Protein AF-A0A966U714-F1 (afdb_monomer)

Structure (mmCIF, N/CA/C/O backbone):
data_AF-A0A966U714-F1
#
_entry.id   AF-A0A966U714-F1
#
loop_
_atom_site.group_PDB
_atom_site.id
_atom_site.type_symbol
_atom_site.label_atom_id
_atom_site.label_alt_id
_atom_site.label_comp_id
_atom_site.label_asym_id
_atom_site.label_entity_id
_atom_site.label_seq_id
_atom_site.pdbx_PDB_ins_code
_atom_site.Cartn_x
_atom_site.Cartn_y
_atom_site.Cartn_z
_atom_site.occupancy
_atom_site.B_iso_or_equiv
_atom_site.auth_seq_id
_atom_site.auth_comp_id
_atom_site.auth_asym_id
_atom_site.auth_atom_id
_atom_site.pdbx_PDB_model_num
ATOM 1 N N . MET A 1 1 ? 23.971 11.931 -44.171 1.00 57.47 1 MET A N 1
ATOM 2 C CA . MET A 1 1 ? 23.745 10.754 -43.312 1.00 57.47 1 MET A CA 1
ATOM 3 C C . MET A 1 1 ? 24.418 9.593 -44.029 1.00 57.47 1 MET A C 1
ATOM 5 O O . MET A 1 1 ? 24.179 9.460 -45.229 1.00 57.47 1 MET A O 1
ATOM 9 N N . LEU A 1 2 ? 25.354 8.899 -43.368 1.00 62.16 2 LEU A N 1
ATOM 10 C CA . LEU A 1 2 ? 26.283 7.929 -43.980 1.00 62.16 2 LEU A CA 1
ATOM 11 C C . LEU A 1 2 ? 25.575 6.751 -44.688 1.00 62.16 2 LEU A C 1
ATOM 13 O O . LEU A 1 2 ? 26.152 6.079 -45.530 1.00 62.16 2 LEU A O 1
ATOM 17 N N . GLU A 1 3 ? 24.294 6.534 -44.411 1.00 61.19 3 GLU A N 1
ATOM 18 C CA . GLU A 1 3 ? 23.455 5.458 -44.939 1.00 61.19 3 GLU A CA 1
ATOM 19 C C . GLU A 1 3 ? 23.161 5.598 -46.444 1.00 61.19 3 GLU A C 1
ATOM 21 O O . GLU A 1 3 ? 22.906 4.611 -47.134 1.00 61.19 3 GLU A O 1
ATOM 26 N N . ARG A 1 4 ? 23.222 6.825 -46.984 1.00 65.12 4 ARG A N 1
ATOM 27 C CA . ARG A 1 4 ? 23.093 7.080 -48.433 1.00 65.12 4 ARG A CA 1
ATOM 28 C C . ARG A 1 4 ? 24.357 6.730 -49.220 1.00 65.12 4 ARG A C 1
ATOM 30 O O . ARG A 1 4 ? 24.303 6.707 -50.445 1.00 65.12 4 ARG A O 1
ATOM 37 N N . GLU A 1 5 ? 25.461 6.465 -48.528 1.00 72.44 5 GLU A N 1
ATOM 38 C CA . GLU A 1 5 ? 26.748 6.087 -49.121 1.00 72.44 5 GLU A CA 1
ATOM 39 C C . GLU A 1 5 ? 26.971 4.564 -49.104 1.00 72.44 5 GLU A C 1
ATOM 41 O O . GLU A 1 5 ? 27.906 4.080 -49.732 1.00 72.44 5 GLU A O 1
ATOM 46 N N . LEU A 1 6 ? 26.103 3.799 -48.428 1.00 72.50 6 LEU A N 1
ATOM 47 C CA . LEU A 1 6 ? 26.136 2.331 -48.395 1.00 72.50 6 LEU A CA 1
ATOM 48 C C . LEU A 1 6 ? 25.475 1.732 -49.641 1.00 72.50 6 LEU A C 1
ATOM 50 O O . LEU A 1 6 ? 24.460 2.260 -50.083 1.00 72.50 6 LEU A O 1
ATOM 54 N N . ASP A 1 7 ? 25.986 0.619 -50.171 1.00 78.75 7 ASP A N 1
ATOM 55 C CA . ASP A 1 7 ? 25.395 -0.084 -51.323 1.00 78.75 7 ASP A CA 1
ATOM 56 C C . ASP A 1 7 ? 23.920 -0.483 -51.106 1.00 78.75 7 ASP A C 1
ATOM 58 O O . ASP A 1 7 ? 23.468 -0.687 -49.981 1.00 78.75 7 ASP A O 1
ATOM 62 N N . ASP A 1 8 ? 23.161 -0.670 -52.192 1.00 71.88 8 ASP A N 1
ATOM 63 C CA . ASP A 1 8 ? 21.713 -0.963 -52.149 1.00 71.88 8 ASP A CA 1
ATOM 64 C C . ASP A 1 8 ? 21.347 -2.295 -51.458 1.00 71.88 8 ASP A C 1
ATOM 66 O O . ASP A 1 8 ? 20.182 -2.512 -51.085 1.00 71.88 8 ASP A O 1
ATOM 70 N N . SER A 1 9 ? 22.330 -3.188 -51.304 1.00 71.00 9 SER A N 1
ATOM 71 C CA . SER A 1 9 ? 22.239 -4.462 -50.582 1.00 71.00 9 SER A CA 1
ATOM 72 C C . SER A 1 9 ? 22.622 -4.362 -49.103 1.00 71.00 9 SER A C 1
ATOM 74 O O . SER A 1 9 ? 22.464 -5.339 -48.375 1.00 71.00 9 SER A O 1
ATOM 76 N N . THR A 1 10 ? 23.129 -3.214 -48.655 1.00 80.06 10 THR A N 1
ATOM 77 C CA . THR A 1 10 ? 23.652 -3.013 -47.303 1.00 80.06 10 THR A CA 1
ATOM 78 C C . THR A 1 10 ? 22.627 -2.271 -46.449 1.00 80.06 10 THR A C 1
ATOM 80 O O . THR A 1 10 ? 22.039 -1.273 -46.864 1.00 80.06 10 THR A O 1
ATOM 83 N N . TYR A 1 11 ? 22.403 -2.765 -45.237 1.00 85.00 11 TYR A N 1
ATOM 84 C CA . TYR A 1 11 ? 21.516 -2.167 -44.242 1.00 85.00 11 TYR A CA 1
ATOM 85 C C . TYR A 1 11 ? 22.228 -2.122 -42.891 1.00 85.00 11 TYR A C 1
ATOM 87 O O . TYR A 1 11 ? 23.225 -2.813 -42.675 1.00 85.00 11 TYR A O 1
ATOM 95 N N . VAL A 1 12 ? 21.725 -1.290 -41.982 1.00 87.06 12 VAL A N 1
ATOM 96 C CA . VAL A 1 12 ? 22.298 -1.146 -40.643 1.00 87.06 12 VAL A CA 1
ATOM 97 C C . VAL A 1 12 ? 21.450 -1.941 -39.662 1.00 87.06 12 VAL A C 1
ATOM 99 O O . VAL A 1 12 ? 20.250 -1.697 -39.533 1.00 87.06 12 VAL A O 1
ATOM 102 N N . LEU A 1 13 ? 22.082 -2.883 -38.967 1.00 89.31 13 LEU A N 1
ATOM 103 C CA . LEU A 1 13 ? 21.520 -3.515 -37.780 1.00 89.31 13 LEU A CA 1
ATOM 104 C C . LEU A 1 13 ? 21.970 -2.705 -36.561 1.00 89.31 13 LEU A C 1
ATOM 106 O O . LEU A 1 13 ? 23.098 -2.848 -36.093 1.00 89.31 13 LEU A O 1
ATOM 110 N N . GLY A 1 14 ? 21.106 -1.811 -36.096 1.00 89.38 14 GLY A N 1
ATOM 111 C CA . GLY A 1 14 ? 21.283 -1.102 -34.838 1.00 89.38 14 GLY A CA 1
ATOM 112 C C . GLY A 1 14 ? 20.931 -2.027 -33.682 1.00 89.38 14 GLY A C 1
ATOM 113 O O . GLY A 1 14 ? 19.854 -2.618 -33.670 1.00 89.38 14 GLY A O 1
ATOM 114 N N . ILE A 1 15 ? 21.843 -2.160 -32.729 1.00 90.12 15 ILE A N 1
ATOM 115 C CA . ILE A 1 15 ? 21.603 -2.874 -31.480 1.00 90.12 15 ILE A CA 1
ATOM 116 C C . ILE A 1 15 ? 21.738 -1.832 -30.381 1.00 90.12 15 ILE A C 1
ATOM 118 O O . ILE A 1 15 ? 22.808 -1.235 -30.239 1.00 90.12 15 ILE A O 1
ATOM 122 N N . ASP A 1 16 ? 20.648 -1.589 -29.662 1.00 84.88 16 ASP A N 1
ATOM 123 C CA . ASP A 1 16 ? 20.654 -0.644 -28.554 1.00 84.88 16 ASP A CA 1
ATOM 124 C C . ASP A 1 16 ? 21.552 -1.125 -27.409 1.00 84.88 16 ASP A C 1
ATOM 126 O O . ASP A 1 16 ? 21.929 -2.298 -27.302 1.00 84.88 16 ASP A O 1
ATOM 130 N N . GLU A 1 17 ? 21.881 -0.206 -26.506 1.00 74.56 17 GLU A N 1
ATOM 131 C CA . GLU A 1 17 ? 22.619 -0.538 -25.292 1.00 74.56 17 GLU A CA 1
ATOM 132 C C . GLU A 1 17 ? 21.891 -1.630 -24.493 1.00 74.56 17 GLU A C 1
ATOM 134 O O . GLU A 1 17 ? 20.661 -1.697 -24.452 1.00 74.56 17 GLU A O 1
ATOM 139 N N . HIS A 1 18 ? 22.665 -2.532 -23.882 1.00 70.25 18 HIS A N 1
ATOM 140 C CA . HIS A 1 18 ? 22.149 -3.681 -23.124 1.00 70.25 18 HIS A CA 1
ATOM 141 C C . HIS A 1 18 ? 21.181 -4.579 -23.914 1.00 70.25 18 HIS A C 1
ATOM 143 O O . HIS A 1 18 ? 20.344 -5.264 -23.321 1.00 70.25 18 HIS A O 1
ATOM 149 N N . THR A 1 19 ? 21.305 -4.586 -25.242 1.00 82.69 19 THR A N 1
ATOM 150 C CA . THR A 1 19 ? 20.528 -5.425 -26.155 1.00 82.69 19 THR A CA 1
ATOM 151 C C . THR A 1 19 ? 21.465 -6.373 -26.888 1.00 82.69 19 THR A C 1
ATOM 153 O O . THR A 1 19 ? 22.601 -6.038 -27.219 1.00 82.69 19 THR A O 1
ATOM 156 N N . GLY A 1 20 ? 21.003 -7.592 -27.113 1.00 85.88 20 GLY A N 1
ATOM 157 C CA . GLY A 1 20 ? 21.703 -8.620 -27.858 1.00 85.88 20 GLY A CA 1
ATOM 158 C C . GLY A 1 20 ? 20.750 -9.317 -28.813 1.00 85.88 20 GLY A C 1
ATOM 159 O O . GLY A 1 20 ? 19.530 -9.269 -28.661 1.00 85.88 20 GLY A O 1
ATOM 160 N N . ILE A 1 21 ? 21.324 -9.992 -29.799 1.00 91.88 21 ILE A N 1
ATOM 161 C CA . ILE A 1 21 ? 20.582 -10.873 -30.689 1.00 91.88 21 ILE A CA 1
ATOM 162 C C . ILE A 1 21 ? 21.201 -12.264 -30.616 1.00 91.88 21 ILE A C 1
ATOM 164 O O . ILE A 1 21 ? 22.406 -12.429 -30.814 1.00 91.88 21 ILE A O 1
ATOM 168 N N . VAL A 1 22 ? 20.385 -13.261 -30.288 1.00 90.56 22 VAL A N 1
ATOM 169 C CA . VAL A 1 22 ? 20.792 -14.667 -30.283 1.00 90.56 22 VAL A CA 1
ATOM 170 C C . VAL A 1 22 ? 20.304 -15.282 -31.581 1.00 90.56 22 VAL A C 1
ATOM 172 O O . VAL A 1 22 ? 19.114 -15.248 -31.875 1.00 90.56 22 VAL A O 1
ATOM 175 N N . ILE A 1 23 ? 21.231 -15.815 -32.373 1.00 93.12 23 ILE A N 1
ATOM 176 C CA . ILE A 1 23 ? 20.924 -16.444 -33.657 1.00 93.12 23 ILE A CA 1
ATOM 177 C C . ILE A 1 23 ? 21.078 -17.951 -33.500 1.00 93.12 23 ILE A C 1
ATOM 179 O O . ILE A 1 23 ? 22.179 -18.442 -33.250 1.00 93.12 23 ILE A O 1
ATOM 183 N N . ASP A 1 24 ? 19.976 -18.668 -33.689 1.00 88.44 24 ASP A N 1
ATOM 184 C CA . ASP A 1 24 ? 19.958 -20.120 -33.793 1.00 88.44 24 ASP A CA 1
ATOM 185 C C . ASP A 1 24 ? 19.914 -20.501 -35.279 1.00 88.44 24 ASP A C 1
ATOM 187 O O . ASP A 1 24 ? 18.898 -20.341 -35.963 1.00 88.44 24 ASP A O 1
ATOM 191 N N . ILE A 1 25 ? 21.060 -20.959 -35.788 1.00 91.50 25 ILE A N 1
ATOM 192 C CA . ILE A 1 25 ? 21.234 -21.314 -37.201 1.00 91.50 25 ILE A CA 1
ATOM 193 C C . ILE A 1 25 ? 20.484 -22.609 -37.536 1.00 91.50 25 ILE A C 1
ATOM 195 O O . ILE A 1 25 ? 19.949 -22.725 -38.638 1.00 91.50 25 ILE A O 1
ATOM 199 N N . ASP A 1 26 ? 20.413 -23.555 -36.598 1.00 89.44 26 ASP A N 1
ATOM 200 C CA . ASP A 1 26 ? 19.766 -24.850 -36.815 1.00 89.44 26 ASP A CA 1
ATOM 201 C C . ASP A 1 26 ? 18.236 -24.701 -36.825 1.00 89.44 26 ASP A C 1
ATOM 203 O O . ASP A 1 26 ? 17.546 -25.337 -37.627 1.00 89.44 26 ASP A O 1
ATOM 207 N N . ALA A 1 27 ? 17.702 -23.815 -35.977 1.00 86.75 27 ALA A N 1
ATOM 208 C CA . ALA A 1 27 ? 16.279 -23.480 -35.935 1.00 86.75 27 ALA A CA 1
ATOM 209 C C . ALA A 1 27 ? 15.852 -22.408 -36.963 1.00 86.75 27 ALA A C 1
ATOM 211 O O . ALA A 1 27 ? 14.653 -22.158 -37.109 1.00 86.75 27 ALA A O 1
ATOM 212 N N . ASP A 1 28 ? 16.807 -21.793 -37.674 1.00 90.38 28 ASP A N 1
ATOM 213 C CA . ASP A 1 28 ? 16.617 -20.674 -38.614 1.00 90.38 28 ASP A CA 1
ATOM 214 C C . ASP A 1 28 ? 15.845 -19.494 -37.982 1.00 90.38 28 ASP A C 1
ATOM 216 O O . ASP A 1 28 ? 14.929 -18.906 -38.567 1.00 90.38 28 ASP A O 1
ATOM 220 N N . SER A 1 29 ? 16.218 -19.147 -36.746 1.00 91.75 29 SER A N 1
ATOM 221 C CA . SER A 1 29 ? 15.542 -18.123 -35.943 1.00 91.75 29 SER A CA 1
ATOM 222 C C . SER A 1 29 ? 16.521 -17.179 -35.248 1.00 91.75 29 SER A C 1
ATOM 224 O O . SER A 1 29 ? 17.685 -17.509 -35.019 1.00 91.75 29 SER A O 1
ATOM 226 N N . ALA A 1 30 ? 16.042 -15.983 -34.922 1.00 90.88 30 ALA A N 1
ATOM 227 C CA . ALA A 1 30 ? 16.752 -15.014 -34.108 1.00 90.88 30 ALA A CA 1
ATOM 228 C C . ALA A 1 30 ? 15.836 -14.504 -32.993 1.00 90.88 30 ALA A C 1
ATOM 230 O O . ALA A 1 30 ? 14.653 -14.255 -33.231 1.00 90.88 30 ALA A O 1
ATOM 231 N N . SER A 1 31 ? 16.378 -14.331 -31.792 1.00 91.25 31 SER A N 1
ATOM 232 C CA . SER A 1 31 ? 15.668 -13.744 -30.658 1.00 91.25 31 SER A CA 1
ATOM 233 C C . SER A 1 31 ? 16.402 -12.517 -30.140 1.00 91.25 31 SER A C 1
ATOM 235 O O . SER A 1 31 ? 17.632 -12.499 -30.032 1.00 91.25 31 SER A O 1
ATOM 237 N N . VAL A 1 32 ? 15.641 -11.466 -29.841 1.00 89.12 32 VAL A N 1
ATOM 238 C CA . VAL A 1 32 ? 16.189 -10.279 -29.188 1.00 89.12 32 VAL A CA 1
ATOM 239 C C . VAL A 1 32 ? 16.208 -10.527 -27.688 1.00 89.12 32 VAL A C 1
ATOM 241 O O . VAL A 1 32 ? 15.193 -10.877 -27.088 1.00 89.12 32 VAL A O 1
ATOM 244 N N . VAL A 1 33 ? 17.379 -10.355 -27.090 1.00 79.56 33 VAL A N 1
ATOM 245 C CA . VAL A 1 33 ? 17.603 -10.508 -25.653 1.00 79.56 33 VAL A CA 1
ATOM 246 C C . VAL A 1 33 ? 18.109 -9.196 -25.073 1.00 79.56 33 VAL A C 1
ATOM 248 O O . VAL A 1 33 ? 18.723 -8.393 -25.770 1.00 79.56 33 VAL A O 1
ATOM 251 N N . GLY A 1 34 ? 17.895 -8.982 -23.779 1.00 77.81 34 GLY A N 1
ATOM 252 C CA . GLY A 1 34 ? 18.317 -7.758 -23.104 1.00 77.81 34 GLY A CA 1
ATOM 253 C C . GLY A 1 34 ? 17.170 -6.773 -22.908 1.00 77.81 34 GLY A C 1
ATOM 254 O O . GLY A 1 34 ? 16.035 -7.187 -22.681 1.00 77.81 34 GLY A O 1
ATOM 255 N N . LYS A 1 35 ? 17.478 -5.477 -22.908 1.00 59.50 35 LYS A N 1
ATOM 256 C CA . LYS A 1 35 ? 16.607 -4.432 -22.342 1.00 59.50 35 LYS A CA 1
ATOM 257 C C . LYS A 1 35 ? 16.137 -3.375 -23.356 1.00 59.50 35 LYS A C 1
ATOM 259 O O . LYS A 1 35 ? 15.153 -2.687 -23.110 1.00 59.50 35 LYS A O 1
ATOM 264 N N . GLY A 1 36 ? 16.798 -3.255 -24.504 1.00 75.00 36 GLY A N 1
ATOM 265 C CA . GLY A 1 36 ? 16.421 -2.323 -25.571 1.00 75.00 36 GLY A CA 1
ATOM 266 C C . GLY A 1 36 ? 15.805 -3.015 -26.785 1.00 75.00 36 GLY A C 1
ATOM 267 O O . GLY A 1 36 ? 15.272 -4.126 -26.695 1.00 75.00 36 GLY A O 1
ATOM 268 N N . VAL A 1 37 ? 15.864 -2.335 -27.930 1.00 83.69 37 VAL A N 1
ATOM 269 C CA . VAL A 1 37 ? 15.352 -2.847 -29.204 1.00 83.69 37 VAL A CA 1
ATOM 270 C C . VAL A 1 37 ? 16.481 -3.088 -30.197 1.00 83.69 37 VAL A C 1
ATOM 272 O O . VAL A 1 37 ? 17.559 -2.493 -30.143 1.00 83.69 37 VAL A O 1
ATOM 275 N N . VAL A 1 38 ? 16.225 -3.981 -31.145 1.00 88.25 38 VAL A N 1
ATOM 276 C CA . VAL A 1 38 ? 17.064 -4.126 -32.332 1.00 88.25 38 VAL A CA 1
ATOM 277 C C . VAL A 1 38 ? 16.388 -3.382 -33.472 1.00 88.25 38 VAL A C 1
ATOM 279 O O . VAL A 1 38 ? 15.245 -3.666 -33.820 1.00 88.25 38 VAL A O 1
ATOM 282 N N . THR A 1 39 ? 17.095 -2.434 -34.079 1.00 88.56 39 THR A N 1
ATOM 283 C CA . THR A 1 39 ? 16.581 -1.634 -35.192 1.00 88.56 39 THR A CA 1
ATOM 284 C C . THR A 1 39 ? 17.214 -2.081 -36.501 1.00 88.56 39 THR A C 1
ATOM 286 O O . THR A 1 39 ? 18.412 -1.924 -36.719 1.00 88.56 39 THR A O 1
ATOM 289 N N . LEU A 1 40 ? 16.402 -2.557 -37.438 1.00 87.00 40 LEU A N 1
ATOM 290 C CA . LEU A 1 40 ? 16.809 -2.712 -38.832 1.00 87.00 40 LEU A CA 1
ATOM 291 C C . LEU A 1 40 ? 16.552 -1.392 -39.562 1.00 87.00 40 LEU A C 1
ATOM 293 O O . LEU A 1 40 ? 15.401 -1.010 -39.777 1.00 87.00 40 LEU A O 1
ATOM 297 N N . ARG A 1 41 ? 17.619 -0.684 -39.945 1.00 83.38 41 ARG A N 1
ATOM 298 C CA . ARG A 1 41 ? 17.541 0.544 -40.746 1.00 83.38 41 ARG A CA 1
ATOM 299 C C . ARG A 1 41 ? 17.902 0.279 -42.202 1.00 83.38 41 ARG A C 1
ATOM 301 O O . ARG A 1 41 ? 19.033 -0.080 -42.533 1.00 83.38 41 ARG A O 1
ATOM 308 N N . LEU A 1 42 ? 16.925 0.522 -43.065 1.00 81.06 42 LEU A N 1
ATOM 309 C CA . LEU A 1 42 ? 17.026 0.556 -44.519 1.00 81.06 42 LEU A CA 1
ATOM 310 C C . LEU A 1 42 ? 17.062 2.018 -44.990 1.00 81.06 42 LEU A C 1
ATOM 312 O O . LEU A 1 42 ? 16.666 2.929 -44.264 1.00 81.06 42 LEU A O 1
ATOM 316 N N . ARG A 1 43 ? 17.476 2.252 -46.241 1.00 71.75 43 ARG A N 1
ATOM 317 C CA . ARG A 1 43 ? 17.466 3.599 -46.848 1.00 71.75 43 ARG A CA 1
ATOM 318 C C . ARG A 1 43 ? 16.089 4.277 -46.819 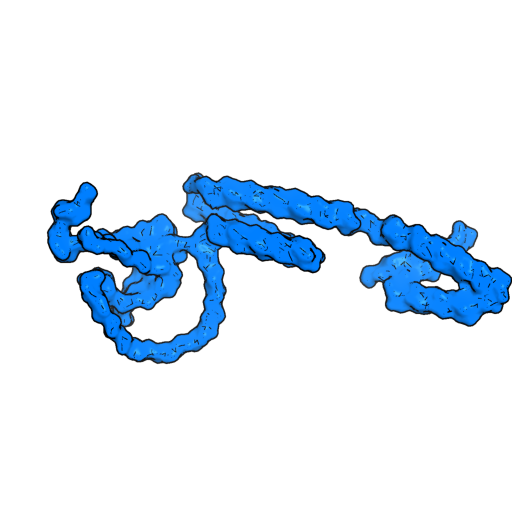1.00 71.75 43 ARG A C 1
ATOM 320 O O . ARG A 1 43 ? 16.026 5.499 -46.710 1.00 71.75 43 ARG A O 1
ATOM 327 N N . ASP A 1 44 ? 15.023 3.479 -46.871 1.00 71.06 44 ASP A N 1
ATOM 328 C CA . ASP A 1 44 ? 13.647 3.952 -47.053 1.00 71.06 44 ASP A CA 1
ATOM 329 C C . ASP A 1 44 ? 12.779 3.780 -45.788 1.00 71.06 44 ASP A C 1
ATOM 331 O O . ASP A 1 44 ? 11.580 4.052 -45.823 1.00 71.06 44 ASP A O 1
ATOM 335 N N . GLY A 1 45 ? 13.359 3.330 -44.665 1.00 75.75 45 GLY A N 1
ATOM 336 C CA . GLY A 1 45 ? 12.622 3.140 -43.412 1.00 75.75 45 GLY A CA 1
ATOM 337 C C . GLY A 1 45 ? 13.384 2.366 -42.336 1.00 75.75 45 GLY A C 1
ATOM 338 O O . GLY A 1 45 ? 14.432 1.774 -42.587 1.00 75.75 45 GLY A O 1
ATOM 339 N N . SER A 1 46 ? 12.843 2.358 -41.120 1.00 81.06 46 SER A N 1
ATOM 340 C CA . SER A 1 46 ? 13.379 1.599 -39.989 1.00 81.06 46 SER A CA 1
ATOM 341 C C . SER A 1 46 ? 12.304 0.732 -39.355 1.00 81.06 46 SER A C 1
ATOM 343 O O . SER A 1 46 ? 11.172 1.182 -39.186 1.00 81.06 46 SER A O 1
ATOM 345 N N . THR A 1 47 ? 12.663 -0.490 -38.978 1.00 83.44 47 THR A N 1
ATOM 346 C CA . THR A 1 47 ? 11.801 -1.377 -38.193 1.00 83.44 47 THR A CA 1
ATOM 347 C C . THR A 1 47 ? 12.501 -1.751 -36.902 1.00 83.44 47 THR A C 1
ATOM 349 O O . THR A 1 47 ? 13.634 -2.230 -36.942 1.00 83.44 47 THR A O 1
ATOM 352 N N . GLU A 1 48 ? 11.815 -1.565 -35.784 1.00 86.75 48 GLU A N 1
ATOM 353 C CA . GLU A 1 48 ? 12.279 -1.970 -34.461 1.00 86.75 48 GLU A CA 1
ATOM 354 C C . GLU A 1 48 ? 11.721 -3.353 -34.116 1.00 86.75 48 GLU A C 1
ATOM 356 O O . GLU A 1 48 ? 10.615 -3.712 -34.526 1.00 86.75 48 GLU A O 1
ATOM 361 N N . ILE A 1 49 ? 12.524 -4.137 -33.406 1.00 85.12 49 ILE A N 1
ATOM 362 C CA . ILE A 1 49 ? 12.204 -5.475 -32.918 1.00 85.12 49 ILE A CA 1
ATOM 363 C C . ILE A 1 49 ? 12.440 -5.454 -31.413 1.00 85.12 49 ILE A C 1
ATOM 365 O O . ILE A 1 49 ? 13.546 -5.144 -30.957 1.00 85.12 49 ILE A O 1
ATOM 369 N N . SER A 1 50 ? 11.391 -5.740 -30.650 1.00 84.00 50 SER A N 1
ATOM 370 C CA . SER A 1 50 ? 11.415 -5.618 -29.194 1.00 84.00 50 SER A CA 1
ATOM 371 C C . SER A 1 50 ? 12.144 -6.786 -28.535 1.00 84.00 50 SER A C 1
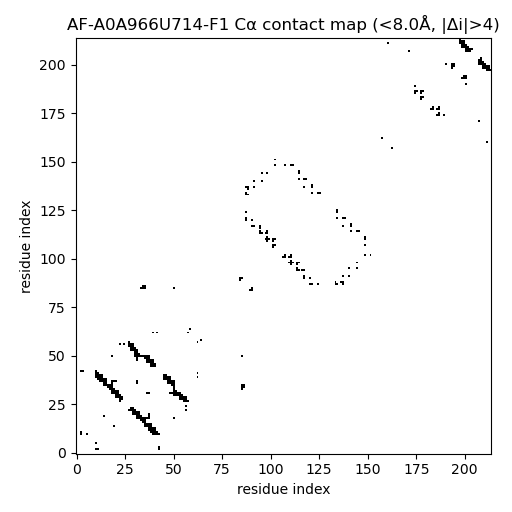ATOM 373 O O . SER A 1 50 ? 12.155 -7.902 -29.054 1.00 84.00 50 SER A O 1
ATOM 375 N N . SER A 1 51 ? 12.731 -6.543 -27.361 1.00 79.31 51 SER A N 1
ATOM 376 C CA . SER A 1 51 ? 13.273 -7.621 -26.531 1.00 79.31 51 SER A CA 1
ATOM 377 C C . SER A 1 51 ? 12.207 -8.672 -26.207 1.00 79.31 51 SER A C 1
ATOM 379 O O . SER A 1 51 ? 11.049 -8.339 -25.959 1.00 79.31 51 SER A O 1
ATOM 381 N N . GLY A 1 52 ? 12.594 -9.946 -26.252 1.00 76.69 52 GLY A N 1
ATOM 382 C CA . GLY A 1 52 ? 11.697 -11.095 -26.120 1.00 76.69 52 GLY A CA 1
ATOM 383 C C . GLY A 1 52 ? 11.065 -11.556 -27.438 1.00 76.69 52 GLY A C 1
ATOM 384 O O . GLY A 1 52 ? 10.623 -12.703 -27.525 1.00 76.69 52 GLY A O 1
ATOM 385 N N . GLU A 1 53 ? 11.070 -10.731 -28.493 1.00 81.31 53 GLU A N 1
ATOM 386 C CA . GLU A 1 53 ? 10.562 -11.135 -29.805 1.00 81.31 53 GLU A CA 1
ATOM 387 C C . GLU A 1 53 ? 11.515 -12.153 -30.456 1.00 81.31 53 GLU A C 1
ATOM 389 O O . GLU A 1 53 ? 12.724 -11.931 -30.576 1.00 81.31 53 GLU A O 1
ATOM 394 N N . THR A 1 54 ? 10.954 -13.283 -30.897 1.00 88.25 54 THR A N 1
ATOM 395 C CA . THR A 1 54 ? 11.647 -14.278 -31.726 1.00 88.25 54 THR A CA 1
ATOM 396 C C . THR A 1 54 ? 11.085 -14.225 -33.136 1.00 88.25 54 THR A C 1
ATOM 398 O O . THR A 1 54 ? 9.872 -14.282 -33.334 1.00 88.25 54 THR A O 1
ATOM 401 N N . PHE A 1 55 ? 11.963 -14.137 -34.128 1.00 86.06 55 PHE A N 1
ATOM 402 C CA . PHE A 1 55 ? 11.583 -13.959 -35.521 1.00 86.06 55 PHE A CA 1
ATOM 403 C C . PHE A 1 55 ? 12.446 -14.817 -36.466 1.00 86.06 55 PHE A C 1
ATOM 405 O O . PHE A 1 55 ?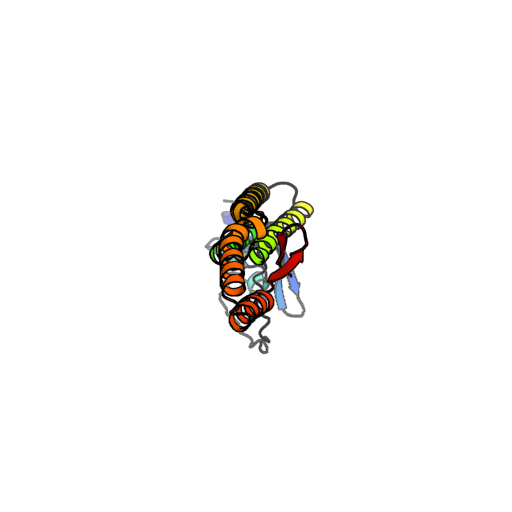 13.541 -15.244 -36.094 1.00 86.06 55 PHE A O 1
ATOM 412 N N . PRO A 1 56 ? 11.973 -15.105 -37.694 1.00 90.12 56 PRO A N 1
ATOM 413 C CA . PRO A 1 56 ? 12.729 -15.908 -38.654 1.00 90.12 56 PRO A CA 1
ATOM 414 C C . PRO A 1 56 ? 14.038 -15.231 -39.063 1.00 90.12 56 PRO A C 1
ATOM 416 O O . PRO A 1 56 ? 14.060 -14.030 -39.352 1.00 90.12 56 PRO A O 1
ATOM 419 N N . LEU A 1 57 ? 15.113 -16.013 -39.176 1.00 89.38 57 LEU A N 1
ATOM 420 C CA . LEU A 1 57 ? 16.438 -15.508 -39.547 1.00 89.38 57 LEU A CA 1
ATOM 421 C C . LEU A 1 57 ? 16.450 -14.845 -40.939 1.00 89.38 57 LEU A C 1
ATOM 423 O O . LEU A 1 57 ? 17.218 -13.912 -41.187 1.00 89.38 57 LEU A O 1
ATOM 427 N N . ASP A 1 58 ? 15.539 -15.244 -41.826 1.00 86.62 58 ASP A N 1
ATOM 428 C CA . ASP A 1 58 ? 15.348 -14.622 -43.139 1.00 86.62 58 ASP A CA 1
ATOM 429 C C . ASP A 1 58 ? 15.002 -13.127 -43.078 1.00 86.62 58 ASP A C 1
ATOM 431 O O . ASP A 1 58 ? 15.349 -12.388 -44.000 1.00 86.62 58 ASP A O 1
ATOM 435 N N . ARG A 1 59 ? 14.405 -12.642 -41.981 1.00 86.00 59 ARG A N 1
ATOM 436 C CA . ARG A 1 59 ? 14.144 -11.207 -41.780 1.00 86.00 59 ARG A CA 1
ATOM 437 C C . ARG A 1 59 ? 15.444 -10.414 -41.605 1.00 86.00 59 ARG A C 1
ATOM 439 O O . ARG A 1 59 ? 15.508 -9.273 -42.054 1.00 86.00 59 ARG A O 1
ATOM 446 N N . LEU A 1 60 ? 16.488 -11.015 -41.014 1.00 86.31 60 LEU A N 1
ATOM 447 C CA . LEU A 1 60 ? 17.832 -10.425 -41.012 1.00 86.31 60 LEU A CA 1
ATOM 448 C C . LEU A 1 60 ? 18.476 -10.549 -42.390 1.00 86.31 60 LEU A C 1
ATOM 450 O O . LEU A 1 60 ? 19.084 -9.596 -42.851 1.00 86.31 60 LEU A O 1
ATOM 454 N N . ARG A 1 61 ? 18.355 -11.690 -43.078 1.00 84.69 61 ARG A N 1
ATOM 455 C CA . ARG A 1 61 ? 19.001 -11.884 -44.392 1.00 84.69 61 ARG A CA 1
ATOM 456 C C . ARG A 1 61 ? 18.419 -10.980 -45.479 1.00 84.69 61 ARG A C 1
ATOM 458 O O . ARG A 1 61 ? 19.157 -10.522 -46.348 1.00 84.69 61 ARG A O 1
ATOM 465 N N . ASN A 1 62 ? 17.111 -10.735 -45.446 1.00 80.62 62 ASN A N 1
ATOM 466 C CA . ASN A 1 62 ? 16.409 -9.932 -46.437 1.00 80.62 62 ASN A CA 1
ATOM 467 C C . ASN A 1 62 ? 15.365 -9.003 -45.786 1.00 80.62 62 ASN A C 1
ATOM 469 O O . ASN A 1 62 ? 14.162 -9.254 -45.883 1.00 80.62 62 ASN A O 1
ATOM 473 N N . PRO A 1 63 ? 15.801 -7.888 -45.175 1.00 72.50 63 PRO A N 1
ATOM 474 C CA . PRO A 1 63 ? 14.917 -6.963 -44.461 1.00 72.50 63 PRO A CA 1
ATOM 475 C C . PRO A 1 63 ? 13.927 -6.208 -45.367 1.00 72.50 63 PRO A C 1
ATOM 477 O O . PRO A 1 63 ? 12.977 -5.610 -44.872 1.00 72.50 63 PRO A O 1
ATOM 480 N N . LYS A 1 64 ? 14.112 -6.252 -46.697 1.00 67.31 64 LYS A N 1
ATOM 481 C CA . LYS A 1 64 ? 13.150 -5.736 -47.691 1.00 67.31 64 LYS A CA 1
ATOM 482 C C . LYS A 1 64 ? 12.028 -6.733 -48.007 1.00 67.31 64 LYS A C 1
ATOM 484 O O . LYS A 1 64 ? 11.018 -6.349 -48.594 1.00 67.31 64 LYS A O 1
ATOM 489 N N . SER A 1 65 ? 12.205 -8.008 -47.661 1.00 62.41 65 SER A N 1
ATOM 490 C CA . SER A 1 65 ? 11.211 -9.047 -47.904 1.00 62.41 65 SER A CA 1
ATOM 491 C C . SER A 1 65 ? 10.124 -8.976 -46.838 1.00 62.41 65 SER A C 1
ATOM 493 O O . SER A 1 65 ? 10.297 -9.432 -45.713 1.00 62.41 65 SER A O 1
ATOM 495 N N . THR A 1 66 ? 8.964 -8.442 -47.209 1.00 50.72 66 THR A N 1
ATOM 496 C CA . THR A 1 66 ? 7.729 -8.484 -46.411 1.00 50.72 66 THR A CA 1
ATOM 497 C C . THR A 1 66 ? 7.067 -9.868 -46.413 1.00 50.72 66 THR A C 1
ATOM 499 O O . THR A 1 66 ? 5.885 -9.992 -46.097 1.00 50.72 66 THR A O 1
ATOM 502 N N . ALA A 1 67 ? 7.796 -10.926 -46.784 1.00 39.84 67 ALA A N 1
ATOM 503 C CA . ALA A 1 67 ? 7.262 -12.276 -46.808 1.00 39.84 67 ALA A CA 1
ATOM 504 C C . ALA A 1 67 ? 7.014 -12.771 -45.376 1.00 39.84 67 ALA A C 1
ATOM 506 O O . ALA A 1 67 ? 7.902 -13.279 -44.695 1.00 39.84 67 ALA A O 1
ATOM 507 N N . THR A 1 68 ? 5.767 -12.639 -44.927 1.00 42.34 68 THR A N 1
ATOM 508 C CA . THR A 1 68 ? 5.210 -13.410 -43.819 1.00 42.34 68 THR A CA 1
ATOM 509 C C . THR A 1 68 ? 5.190 -14.881 -44.225 1.00 42.34 68 THR A C 1
ATOM 511 O O . THR A 1 68 ? 4.181 -15.398 -44.700 1.00 42.34 68 THR A O 1
ATOM 514 N N . THR A 1 69 ? 6.308 -15.582 -44.061 1.00 38.06 69 THR A N 1
ATOM 515 C CA . THR A 1 69 ? 6.304 -17.043 -44.106 1.00 38.06 69 THR A CA 1
ATOM 516 C C . THR A 1 69 ? 5.843 -17.532 -42.738 1.00 38.06 69 THR A C 1
ATOM 518 O O . THR A 1 69 ? 6.637 -17.869 -41.864 1.00 38.06 69 THR A O 1
ATOM 521 N N . SER A 1 70 ? 4.529 -17.529 -42.524 1.00 38.47 70 SER A N 1
ATOM 522 C CA . SER A 1 70 ? 3.904 -18.240 -41.415 1.00 38.47 70 SER A CA 1
ATOM 523 C C . SER A 1 70 ? 4.051 -19.745 -41.653 1.00 38.47 70 SER A C 1
ATOM 525 O O . SER A 1 70 ? 3.178 -20.410 -42.206 1.00 38.47 70 SER A O 1
ATOM 527 N N . ARG A 1 71 ? 5.183 -20.320 -41.233 1.00 41.22 71 ARG A N 1
ATOM 528 C CA . ARG A 1 71 ? 5.220 -21.755 -40.938 1.00 41.22 71 ARG A CA 1
ATOM 529 C C . ARG A 1 71 ? 4.406 -21.944 -39.654 1.00 41.22 71 ARG A C 1
ATOM 531 O O . ARG A 1 71 ? 4.658 -21.200 -38.708 1.00 41.22 71 ARG A O 1
ATOM 538 N N . PRO A 1 72 ? 3.424 -22.861 -39.591 1.00 39.44 72 PRO A N 1
ATOM 539 C CA . PRO A 1 72 ? 2.652 -23.051 -38.373 1.00 39.44 72 PRO A CA 1
ATOM 540 C C . PRO A 1 72 ? 3.601 -23.543 -37.279 1.00 39.44 72 PRO A C 1
ATOM 542 O O . PRO A 1 72 ? 4.035 -24.695 -37.283 1.00 39.44 72 PRO A O 1
ATOM 545 N N . ALA A 1 73 ? 3.967 -22.630 -36.381 1.00 40.34 73 ALA A N 1
ATOM 546 C CA . ALA A 1 73 ? 4.603 -22.960 -35.126 1.00 40.34 73 ALA A CA 1
ATOM 547 C C . ALA A 1 73 ? 3.614 -23.813 -34.330 1.00 40.34 73 ALA A C 1
ATOM 549 O O . ALA A 1 73 ? 2.430 -23.481 -34.222 1.00 40.34 73 ALA A O 1
ATOM 550 N N . ALA A 1 74 ? 4.101 -24.941 -33.817 1.00 39.19 74 ALA A N 1
ATOM 551 C CA . ALA A 1 74 ? 3.383 -25.725 -32.829 1.00 39.19 74 ALA A CA 1
ATOM 552 C C . ALA A 1 74 ? 2.901 -24.794 -31.705 1.00 39.19 74 ALA A C 1
ATOM 554 O O . ALA A 1 74 ? 3.634 -23.898 -31.287 1.00 39.19 74 ALA A O 1
ATOM 555 N N . ALA A 1 75 ? 1.648 -24.985 -31.290 1.00 35.38 75 ALA A N 1
ATOM 556 C CA . ALA A 1 75 ? 0.925 -24.100 -30.387 1.00 35.38 75 ALA A CA 1
ATOM 557 C C . ALA A 1 75 ? 1.783 -23.656 -29.185 1.00 35.38 75 ALA A C 1
ATOM 559 O O . ALA A 1 75 ? 2.281 -24.522 -28.459 1.00 35.38 75 ALA A O 1
ATOM 560 N N . PRO A 1 76 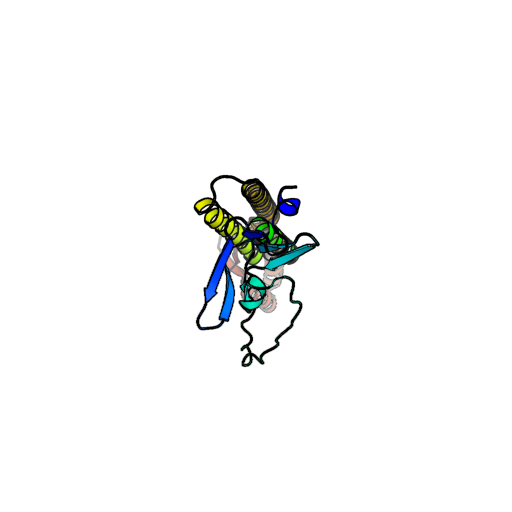? 1.939 -22.343 -28.934 1.00 39.53 76 PRO A N 1
ATOM 561 C CA . PRO A 1 76 ? 2.534 -21.886 -27.695 1.00 39.53 76 PRO A CA 1
ATOM 562 C C . PRO A 1 76 ? 1.539 -22.155 -26.564 1.00 39.53 76 PRO A C 1
ATOM 564 O O . PRO A 1 76 ? 0.402 -21.679 -26.567 1.00 39.53 76 PRO A O 1
ATOM 567 N N . THR A 1 77 ? 1.970 -22.949 -25.591 1.00 31.09 77 THR A N 1
ATOM 568 C CA . THR A 1 77 ? 1.394 -22.956 -24.246 1.00 31.09 77 THR A CA 1
ATOM 569 C C . THR A 1 77 ? 1.371 -21.507 -23.749 1.00 31.09 77 THR A C 1
ATOM 571 O O . THR A 1 77 ? 2.387 -20.829 -23.914 1.00 31.09 77 THR A O 1
ATOM 574 N N . PRO A 1 78 ? 0.270 -20.995 -23.168 1.00 36.44 78 PRO A N 1
ATOM 575 C CA . PRO A 1 78 ? 0.240 -19.626 -22.679 1.00 36.44 78 PRO A CA 1
ATOM 576 C C . PRO A 1 78 ? 1.194 -19.530 -21.489 1.00 36.44 78 PRO A C 1
ATOM 578 O O . PRO A 1 78 ? 0.873 -19.939 -20.374 1.00 36.44 78 PRO A O 1
ATOM 581 N N . VAL A 1 79 ? 2.400 -19.035 -21.746 1.00 36.41 79 VAL A N 1
ATOM 582 C CA . VAL A 1 79 ? 3.258 -18.500 -20.701 1.00 36.41 79 VAL A CA 1
ATOM 583 C C . VAL A 1 79 ? 2.625 -17.166 -20.351 1.00 36.41 79 VAL A C 1
ATOM 585 O O . VAL A 1 79 ? 2.443 -16.315 -21.217 1.00 36.41 79 VAL A O 1
ATOM 588 N N . VAL A 1 80 ? 2.194 -17.038 -19.102 1.00 34.91 80 VAL A N 1
ATOM 589 C CA . VAL A 1 80 ? 1.712 -15.777 -18.551 1.00 34.91 80 VAL A CA 1
ATOM 590 C C . VAL A 1 80 ? 2.836 -14.768 -18.766 1.00 34.91 80 VAL A C 1
ATOM 592 O O . VAL A 1 80 ? 3.913 -14.916 -18.192 1.00 34.91 80 VAL A O 1
ATOM 595 N N . GLU A 1 81 ? 2.615 -13.821 -19.670 1.00 37.41 81 GLU A N 1
ATOM 596 C CA . GLU A 1 81 ? 3.568 -12.775 -20.018 1.00 37.41 81 GLU A CA 1
ATOM 597 C C . GLU A 1 81 ? 3.728 -11.887 -18.780 1.00 37.41 81 GLU A C 1
ATOM 599 O O . GLU A 1 81 ? 2.940 -10.977 -18.523 1.00 37.41 81 GLU A O 1
ATOM 604 N N . GLN A 1 82 ? 4.719 -12.198 -17.942 1.00 41.41 82 GLN A N 1
ATOM 605 C CA . GLN A 1 82 ? 5.276 -11.182 -17.068 1.00 41.41 82 GLN A CA 1
ATOM 606 C C . GLN A 1 82 ? 5.847 -10.130 -18.006 1.00 41.41 82 GLN A C 1
ATOM 608 O O . GLN A 1 82 ? 6.805 -10.403 -18.727 1.00 41.41 82 GLN A O 1
ATOM 613 N N . VAL A 1 83 ? 5.217 -8.957 -18.031 1.00 42.06 83 VAL A N 1
ATOM 614 C CA . VAL A 1 83 ? 5.766 -7.770 -18.679 1.00 42.06 83 VAL A CA 1
ATOM 615 C C . VAL A 1 83 ? 7.076 -7.474 -17.955 1.00 42.06 83 VAL A C 1
ATOM 617 O O . VAL A 1 83 ? 7.089 -6.844 -16.903 1.00 42.06 83 VAL A O 1
ATOM 620 N N . ALA A 1 84 ? 8.170 -8.048 -18.448 1.00 51.34 84 ALA A N 1
ATOM 621 C CA . ALA A 1 84 ? 9.496 -7.756 -17.949 1.00 51.34 84 ALA A CA 1
ATOM 622 C C . ALA A 1 84 ? 9.764 -6.296 -18.307 1.00 51.34 84 ALA A C 1
ATOM 624 O O . ALA A 1 84 ? 9.747 -5.937 -19.486 1.00 51.34 84 ALA A O 1
ATOM 625 N N . ASP A 1 85 ? 9.935 -5.447 -17.293 1.00 53.16 85 ASP A N 1
ATOM 626 C CA . ASP A 1 85 ? 10.217 -4.034 -17.514 1.00 53.16 85 ASP A CA 1
ATOM 627 C C . ASP A 1 85 ? 11.461 -3.910 -18.404 1.00 53.16 85 ASP A C 1
ATOM 629 O O . ASP A 1 85 ? 12.543 -4.400 -18.065 1.00 53.16 85 ASP A O 1
ATOM 633 N N . SER A 1 86 ? 11.297 -3.272 -19.564 1.00 60.06 86 SER A N 1
ATOM 634 C CA . SER A 1 86 ? 12.365 -3.172 -20.560 1.00 60.06 86 SER A CA 1
ATOM 635 C C . SER A 1 86 ? 13.513 -2.291 -20.063 1.00 60.06 86 SER A C 1
ATOM 637 O O . SER A 1 86 ? 14.670 -2.566 -20.345 1.00 60.06 86 SER A O 1
ATOM 639 N N . ASN A 1 87 ? 13.247 -1.281 -19.230 1.00 74.75 87 ASN A N 1
ATOM 640 C CA . ASN A 1 87 ? 14.280 -0.429 -18.638 1.00 74.75 87 ASN A CA 1
ATOM 641 C C . ASN A 1 87 ? 13.861 0.146 -17.272 1.00 74.75 87 ASN A C 1
ATOM 643 O O . ASN A 1 87 ? 12.700 0.061 -16.863 1.00 74.75 87 ASN A O 1
ATOM 647 N N . LEU A 1 88 ? 14.817 0.767 -16.565 1.00 85.69 88 LEU A N 1
ATOM 648 C CA . LEU A 1 88 ? 14.593 1.345 -15.233 1.00 85.69 88 LEU A CA 1
ATOM 649 C C . LEU A 1 88 ? 13.505 2.431 -15.227 1.00 85.69 88 LEU A C 1
ATOM 651 O O . LEU A 1 88 ? 12.780 2.560 -14.240 1.00 85.69 88 LEU A O 1
ATOM 655 N N . ARG A 1 89 ? 13.368 3.212 -16.306 1.00 87.88 89 ARG A N 1
ATOM 656 C CA . ARG A 1 89 ? 12.340 4.256 -16.404 1.00 87.88 89 ARG A CA 1
ATOM 657 C C . ARG A 1 89 ? 10.938 3.656 -16.425 1.00 87.88 89 ARG A C 1
ATOM 659 O O . ARG A 1 89 ? 10.102 4.086 -15.636 1.00 87.88 89 ARG A O 1
ATOM 666 N N . GLN A 1 90 ? 10.713 2.631 -17.242 1.00 84.88 90 GLN A N 1
ATOM 667 C CA . GLN A 1 90 ? 9.435 1.924 -17.299 1.00 84.88 90 GLN A CA 1
ATOM 668 C C . GLN A 1 90 ? 9.101 1.257 -15.957 1.00 84.88 90 GLN A C 1
ATOM 670 O O . GLN A 1 90 ? 7.986 1.420 -15.463 1.00 84.88 90 GLN A O 1
ATOM 675 N N . ALA A 1 91 ? 10.079 0.590 -15.330 1.00 88.94 91 ALA A N 1
ATOM 676 C CA . ALA A 1 91 ? 9.907 0.006 -13.999 1.00 88.94 91 ALA A CA 1
ATOM 677 C C . ALA A 1 91 ? 9.521 1.072 -12.961 1.00 88.94 91 ALA A C 1
ATOM 679 O O . ALA A 1 91 ? 8.596 0.879 -12.176 1.00 88.94 91 ALA A O 1
ATOM 680 N N . THR A 1 92 ? 10.188 2.232 -12.996 1.00 94.75 92 THR A N 1
ATOM 681 C CA . THR A 1 92 ? 9.894 3.362 -12.103 1.00 94.75 92 THR A CA 1
ATOM 682 C C . THR A 1 92 ? 8.465 3.867 -12.285 1.00 94.75 92 THR A C 1
ATOM 684 O O . THR A 1 92 ? 7.768 4.086 -11.299 1.00 94.75 92 THR A O 1
ATOM 687 N N . GLU A 1 93 ? 8.025 4.070 -13.527 1.00 94.88 93 GLU A N 1
ATOM 688 C CA . GLU A 1 93 ? 6.685 4.580 -13.835 1.00 94.88 93 GLU A CA 1
ATOM 689 C C . GLU A 1 93 ? 5.590 3.587 -13.429 1.00 94.88 93 GLU A C 1
ATOM 691 O O . GLU A 1 93 ? 4.608 3.984 -12.800 1.00 94.88 93 GLU A O 1
ATOM 696 N N . ARG A 1 94 ? 5.786 2.295 -13.716 1.00 95.25 94 ARG A N 1
ATOM 697 C CA . ARG A 1 94 ? 4.864 1.230 -13.311 1.00 95.25 94 ARG A CA 1
ATOM 698 C C . ARG A 1 94 ? 4.750 1.136 -11.790 1.00 95.25 94 ARG A C 1
ATOM 700 O O . ARG A 1 94 ? 3.648 1.219 -11.260 1.00 95.25 94 ARG A O 1
ATOM 707 N N . LEU A 1 95 ? 5.877 1.030 -11.085 1.00 97.69 95 LEU A N 1
ATOM 708 C CA . LEU A 1 95 ? 5.893 0.896 -9.624 1.00 97.69 95 LEU A CA 1
ATOM 709 C C . LEU A 1 95 ? 5.361 2.148 -8.917 1.00 97.69 95 LEU A C 1
ATOM 711 O O . LEU A 1 95 ? 4.741 2.041 -7.859 1.00 97.69 95 LEU A O 1
ATOM 715 N N . ALA A 1 96 ? 5.548 3.334 -9.503 1.00 97.69 96 ALA A N 1
ATOM 716 C CA . ALA A 1 96 ? 4.913 4.554 -9.015 1.00 97.69 96 ALA A CA 1
ATOM 717 C C . ALA A 1 96 ? 3.381 4.497 -9.151 1.00 97.69 96 ALA A C 1
ATOM 719 O O . ALA A 1 96 ? 2.678 4.862 -8.209 1.00 97.69 96 ALA A O 1
ATOM 720 N N . ALA A 1 97 ? 2.862 4.001 -10.279 1.00 97.50 97 ALA A N 1
ATOM 721 C CA . ALA A 1 97 ? 1.425 3.819 -10.473 1.00 97.50 97 ALA A CA 1
ATOM 722 C C . ALA A 1 97 ? 0.840 2.761 -9.517 1.00 97.50 97 ALA A C 1
ATOM 724 O O . ALA A 1 97 ? -0.201 3.001 -8.902 1.00 97.50 97 ALA A O 1
ATOM 725 N N . ASP A 1 98 ? 1.536 1.635 -9.330 1.00 97.50 98 ASP A N 1
ATOM 726 C CA . ASP A 1 98 ? 1.142 0.578 -8.389 1.00 97.50 98 ASP A CA 1
ATOM 727 C C . ASP A 1 98 ? 1.103 1.108 -6.943 1.00 97.50 98 ASP A C 1
ATOM 729 O O . ASP A 1 98 ? 0.166 0.840 -6.187 1.00 97.50 98 ASP A O 1
ATOM 733 N N . PHE A 1 99 ? 2.085 1.931 -6.565 1.00 98.19 99 PHE A N 1
ATOM 734 C CA . PHE A 1 99 ? 2.120 2.612 -5.272 1.00 98.19 99 PHE A CA 1
ATOM 735 C C . PHE A 1 99 ? 0.963 3.602 -5.085 1.00 98.19 99 PHE A C 1
ATOM 737 O O . PHE A 1 99 ? 0.366 3.654 -4.008 1.00 98.19 99 PHE A O 1
ATOM 744 N N . ASP A 1 100 ? 0.627 4.379 -6.115 1.00 96.88 100 ASP A N 1
ATOM 745 C CA . ASP A 1 100 ? -0.485 5.333 -6.071 1.00 96.88 100 ASP A CA 1
ATOM 746 C C . ASP A 1 100 ? -1.837 4.634 -5.895 1.00 96.88 100 ASP A C 1
ATOM 748 O O . ASP A 1 100 ? -2.671 5.089 -5.101 1.00 96.88 100 ASP A O 1
ATOM 752 N N . ALA A 1 101 ? -2.035 3.506 -6.581 1.00 96.69 101 ALA A N 1
ATOM 753 C CA . ALA A 1 101 ? -3.204 2.657 -6.394 1.00 96.69 101 ALA A CA 1
ATOM 754 C C . ALA A 1 101 ? -3.254 2.098 -4.963 1.00 96.69 101 ALA A C 1
ATOM 756 O O . ALA A 1 101 ? -4.262 2.253 -4.275 1.00 96.69 101 ALA A O 1
ATOM 757 N N . ALA A 1 102 ? -2.138 1.556 -4.464 1.00 96.12 102 ALA A N 1
ATOM 758 C CA . ALA A 1 102 ? -2.057 1.006 -3.114 1.00 96.12 102 ALA A CA 1
ATOM 759 C C . ALA A 1 102 ? -2.352 2.044 -2.017 1.00 96.12 102 ALA A C 1
ATOM 761 O O . ALA A 1 102 ? -3.070 1.742 -1.064 1.00 96.12 102 ALA A O 1
ATOM 762 N N . LEU A 1 103 ? -1.845 3.276 -2.151 1.00 93.00 103 LEU A N 1
ATOM 763 C CA . LEU A 1 103 ? -2.176 4.361 -1.223 1.00 93.00 103 LEU A CA 1
ATOM 764 C C . LEU A 1 103 ? -3.654 4.754 -1.291 1.00 93.00 103 LEU A C 1
ATOM 766 O O . LEU A 1 103 ? -4.252 5.022 -0.250 1.00 93.00 103 LEU A O 1
ATOM 770 N N . SER A 1 104 ? -4.239 4.787 -2.490 1.00 92.38 104 SER A N 1
ATOM 771 C CA . SER A 1 104 ? -5.662 5.106 -2.675 1.00 92.38 104 SER A CA 1
ATOM 772 C C . SER A 1 104 ? -6.569 4.050 -2.037 1.00 92.38 104 SER A C 1
ATOM 774 O O . SER A 1 104 ? -7.595 4.395 -1.452 1.00 92.38 104 SER A O 1
ATOM 776 N N . ASP A 1 105 ? -6.144 2.787 -2.074 1.00 91.69 105 ASP A N 1
ATOM 777 C CA . ASP A 1 105 ? -6.843 1.652 -1.468 1.00 91.69 105 ASP A CA 1
ATOM 778 C C . ASP A 1 105 ? -6.554 1.488 0.039 1.00 91.69 105 ASP A C 1
ATOM 780 O O . ASP A 1 105 ? -7.099 0.590 0.683 1.00 91.69 105 ASP A O 1
ATOM 784 N N . GLY A 1 106 ? -5.690 2.326 0.626 1.00 89.69 106 GLY A N 1
ATOM 785 C CA . GLY A 1 106 ? -5.275 2.210 2.029 1.00 89.69 106 GLY A CA 1
ATOM 786 C C . GLY A 1 106 ? -4.436 0.960 2.328 1.00 89.69 106 GLY A C 1
ATOM 787 O O . GLY A 1 106 ? -4.330 0.539 3.479 1.00 89.69 106 GLY A O 1
ATOM 788 N N . ASN A 1 107 ? -3.835 0.352 1.304 1.00 92.31 107 ASN A N 1
ATOM 789 C CA . ASN A 1 107 ? -3.054 -0.872 1.416 1.00 92.31 107 ASN A CA 1
ATOM 790 C C . ASN A 1 107 ? -1.565 -0.555 1.631 1.00 92.31 107 ASN A C 1
ATOM 792 O O . ASN A 1 107 ? -0.771 -0.492 0.688 1.00 92.31 107 ASN A O 1
ATOM 796 N N . ALA A 1 108 ? -1.185 -0.365 2.897 1.00 91.88 108 ALA A N 1
ATOM 797 C CA . ALA A 1 108 ? 0.187 -0.031 3.279 1.00 91.88 108 ALA A CA 1
ATOM 798 C C . ALA A 1 108 ? 1.209 -1.110 2.869 1.00 91.88 108 ALA A C 1
ATOM 800 O O . ALA A 1 108 ? 2.312 -0.766 2.446 1.00 91.88 108 ALA A O 1
ATOM 801 N N . ASP A 1 109 ? 0.839 -2.394 2.924 1.00 93.75 109 ASP A N 1
ATOM 802 C CA . ASP A 1 109 ? 1.728 -3.503 2.556 1.00 93.75 109 ASP A CA 1
ATOM 803 C C . ASP A 1 109 ? 2.044 -3.510 1.057 1.00 93.75 109 ASP A C 1
ATOM 805 O O . ASP A 1 109 ? 3.184 -3.737 0.651 1.00 93.75 109 ASP A O 1
ATOM 809 N N . ALA A 1 110 ? 1.039 -3.260 0.212 1.00 95.19 110 ALA A N 1
ATOM 810 C CA . ALA A 1 110 ? 1.237 -3.136 -1.229 1.00 95.19 110 ALA A CA 1
ATOM 811 C C . ALA A 1 110 ? 2.082 -1.906 -1.582 1.00 95.19 110 ALA A C 1
ATOM 813 O O . ALA A 1 110 ? 3.002 -2.016 -2.392 1.00 95.19 110 ALA A O 1
ATOM 814 N N . ALA A 1 111 ? 1.842 -0.773 -0.918 1.00 96.06 111 ALA A N 1
ATOM 815 C CA . ALA A 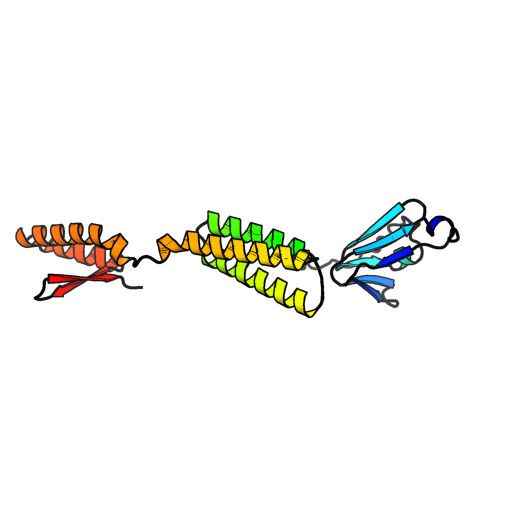1 111 ? 2.641 0.432 -1.106 1.00 96.06 111 ALA A CA 1
ATOM 816 C C . ALA A 1 111 ? 4.110 0.211 -0.691 1.00 96.06 111 ALA A C 1
ATOM 818 O O . ALA A 1 111 ? 5.025 0.571 -1.431 1.00 96.06 111 ALA A O 1
ATOM 819 N N . ALA A 1 112 ? 4.353 -0.432 0.457 1.00 96.00 112 ALA A N 1
ATOM 820 C CA . ALA A 1 112 ? 5.700 -0.771 0.913 1.00 96.00 112 ALA A CA 1
ATOM 821 C C . ALA A 1 112 ? 6.409 -1.739 -0.047 1.00 96.00 112 ALA A C 1
ATOM 823 O O . ALA A 1 112 ? 7.587 -1.552 -0.345 1.00 96.00 112 ALA A O 1
ATOM 824 N N . ARG A 1 113 ? 5.690 -2.732 -0.584 1.00 97.69 113 ARG A N 1
ATOM 825 C CA . ARG A 1 113 ? 6.233 -3.657 -1.586 1.00 97.69 113 ARG A CA 1
ATOM 826 C C . ARG A 1 113 ? 6.687 -2.927 -2.850 1.00 97.69 113 ARG A C 1
ATOM 828 O O . ARG A 1 113 ? 7.811 -3.147 -3.277 1.00 97.69 113 ARG A O 1
ATOM 835 N N . ALA A 1 114 ? 5.879 -2.010 -3.386 1.00 97.75 114 ALA A N 1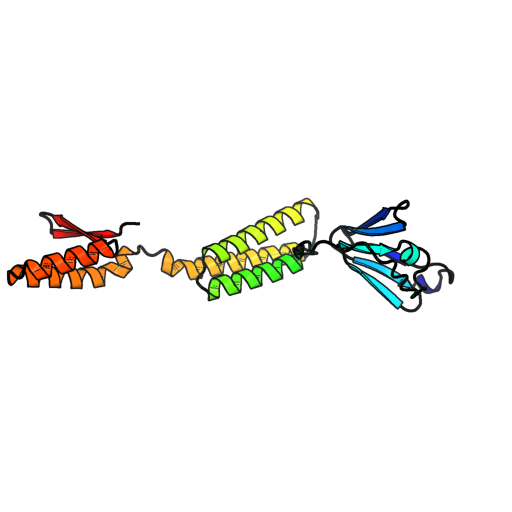
ATOM 836 C CA . ALA A 1 114 ? 6.256 -1.224 -4.565 1.00 97.75 114 ALA A CA 1
ATOM 837 C C . ALA A 1 114 ? 7.512 -0.359 -4.327 1.00 97.75 114 ALA A C 1
ATOM 839 O O . ALA A 1 114 ? 8.348 -0.213 -5.218 1.00 97.75 114 ALA A O 1
ATOM 840 N N . VAL A 1 115 ? 7.676 0.191 -3.115 1.00 97.81 115 VAL A N 1
ATOM 841 C CA . VAL A 1 115 ? 8.889 0.927 -2.712 1.00 97.81 115 VAL A CA 1
ATOM 842 C C . VAL A 1 115 ? 10.121 0.018 -2.716 1.00 97.81 115 VAL A C 1
ATOM 844 O O . VAL A 1 115 ? 11.154 0.409 -3.257 1.00 97.81 115 VAL A O 1
ATOM 847 N N . LEU A 1 116 ? 10.019 -1.176 -2.128 1.00 97.75 116 LEU A N 1
ATOM 848 C CA . LEU A 1 116 ? 11.125 -2.138 -2.068 1.00 97.75 116 LEU A CA 1
ATOM 849 C C . LEU A 1 116 ? 11.482 -2.681 -3.459 1.00 97.75 116 LEU A C 1
ATOM 851 O O . LEU A 1 116 ? 12.654 -2.723 -3.810 1.00 97.75 116 LEU A O 1
ATOM 855 N N . GLU A 1 117 ? 10.487 -2.991 -4.291 1.00 96.38 117 GLU A N 1
ATOM 856 C CA . GLU A 1 117 ? 10.717 -3.426 -5.674 1.00 96.38 117 GLU A CA 1
ATOM 857 C C . GLU A 1 117 ? 11.424 -2.347 -6.512 1.00 96.38 117 GLU A C 1
ATOM 859 O O . GLU A 1 117 ? 12.281 -2.663 -7.339 1.00 96.38 117 GLU A O 1
ATOM 864 N N . LEU A 1 118 ? 11.121 -1.061 -6.286 1.00 96.19 118 LEU A N 1
ATOM 865 C CA . LEU A 1 118 ? 11.822 0.029 -6.971 1.00 96.19 118 LEU A CA 1
ATOM 866 C C . LEU A 1 118 ? 13.270 0.161 -6.482 1.00 96.19 118 LEU A C 1
ATOM 868 O O . LEU A 1 118 ? 14.163 0.461 -7.275 1.00 96.19 118 LEU A O 1
ATOM 872 N N . GLU A 1 119 ? 13.520 -0.058 -5.193 1.00 96.00 119 GLU A N 1
ATOM 873 C CA . GLU A 1 119 ? 14.874 -0.077 -4.635 1.00 96.00 119 GLU A CA 1
ATOM 874 C C . GLU A 1 119 ? 15.710 -1.221 -5.225 1.00 96.00 119 GLU A C 1
ATOM 876 O O . GLU A 1 119 ? 16.811 -0.966 -5.723 1.00 96.00 119 GLU A O 1
ATOM 881 N N . ASP A 1 120 ? 15.147 -2.428 -5.308 1.00 92.50 120 ASP A N 1
ATOM 882 C CA . ASP A 1 120 ? 15.765 -3.580 -5.972 1.00 92.50 120 ASP A CA 1
ATOM 883 C C . ASP A 1 120 ? 16.070 -3.291 -7.452 1.00 92.50 120 ASP A C 1
ATOM 885 O O . ASP A 1 120 ? 17.176 -3.562 -7.933 1.00 92.50 120 ASP A O 1
ATOM 889 N N . ALA A 1 121 ? 15.127 -2.678 -8.179 1.00 89.62 121 ALA A N 1
ATOM 890 C CA . ALA A 1 121 ? 15.315 -2.303 -9.581 1.00 89.62 121 ALA A CA 1
ATOM 891 C C . ALA A 1 121 ? 16.452 -1.280 -9.763 1.00 89.62 121 ALA A C 1
ATOM 893 O O . ALA A 1 121 ? 17.271 -1.411 -10.679 1.00 89.62 121 ALA A O 1
ATOM 894 N N . ILE A 1 122 ? 16.546 -0.281 -8.876 1.00 89.44 122 ILE A N 1
ATOM 895 C CA . ILE A 1 122 ? 17.638 0.705 -8.873 1.00 89.44 122 ILE A CA 1
ATOM 896 C C . ILE A 1 122 ? 18.977 0.021 -8.582 1.00 89.44 122 ILE A C 1
ATOM 898 O O . ILE A 1 122 ? 19.963 0.302 -9.270 1.00 89.44 122 ILE A O 1
ATOM 902 N N . THR A 1 123 ? 19.024 -0.864 -7.585 1.00 88.25 123 THR A N 1
ATOM 903 C CA . THR A 1 123 ? 20.239 -1.587 -7.194 1.00 88.25 123 THR A CA 1
ATOM 904 C C . THR A 1 123 ? 20.724 -2.486 -8.329 1.00 88.25 123 THR A C 1
ATOM 906 O O . THR A 1 123 ? 21.885 -2.371 -8.733 1.00 88.25 123 THR A O 1
ATOM 909 N N . SER A 1 124 ? 19.830 -3.281 -8.927 1.00 82.69 124 SER A N 1
ATOM 910 C CA . SER A 1 124 ? 20.134 -4.125 -10.089 1.00 82.69 124 SER A CA 1
ATOM 911 C C . SER A 1 124 ? 20.646 -3.304 -11.276 1.00 82.69 124 SER A C 1
ATOM 913 O O . SER A 1 124 ? 21.665 -3.651 -11.865 1.00 82.69 124 SER A O 1
ATOM 915 N N . TRP A 1 125 ? 20.011 -2.171 -11.590 1.00 78.31 125 TRP A N 1
ATOM 916 C CA . TRP A 1 125 ? 20.452 -1.302 -12.684 1.00 78.31 125 TRP A CA 1
ATOM 917 C C . TRP A 1 125 ? 21.819 -0.651 -12.427 1.00 78.31 125 TRP A C 1
ATOM 919 O O . TRP A 1 125 ? 22.635 -0.516 -13.343 1.00 78.31 125 TRP A O 1
ATOM 929 N N . SER A 1 126 ? 22.081 -0.248 -11.179 1.00 68.25 126 SER A N 1
ATOM 930 C CA . SER A 1 126 ? 23.332 0.411 -10.787 1.00 68.25 126 SER A CA 1
ATOM 931 C C . SER A 1 126 ? 24.551 -0.511 -10.819 1.00 68.25 126 SER A C 1
ATOM 933 O O . SER A 1 126 ? 25.667 -0.025 -10.993 1.00 68.25 126 SER A O 1
ATOM 935 N N . ALA A 1 127 ? 24.344 -1.824 -10.680 1.00 62.28 127 ALA A N 1
ATOM 936 C CA . ALA A 1 127 ? 25.404 -2.818 -10.810 1.00 62.28 127 ALA A CA 1
ATOM 937 C C . ALA A 1 127 ? 25.867 -2.991 -12.270 1.00 62.28 127 ALA A C 1
ATOM 939 O O . ALA A 1 127 ? 27.045 -3.257 -12.505 1.00 62.28 127 ALA A O 1
ATOM 940 N N . ASP A 1 128 ? 24.964 -2.782 -13.234 1.00 57.59 128 ASP A N 1
ATOM 941 C CA . ASP A 1 128 ? 25.204 -3.035 -14.661 1.00 57.59 128 ASP A CA 1
ATOM 942 C C . ASP A 1 128 ? 25.594 -1.776 -15.463 1.00 57.59 128 ASP A C 1
ATOM 944 O O . ASP A 1 128 ? 26.100 -1.890 -16.582 1.00 57.59 128 ASP A O 1
ATOM 948 N N . THR A 1 129 ? 25.375 -0.569 -14.921 1.00 54.50 129 THR A N 1
ATOM 949 C CA . THR A 1 129 ? 25.467 0.686 -15.694 1.00 54.50 129 THR A CA 1
ATOM 950 C C . THR A 1 129 ? 26.006 1.849 -14.859 1.00 54.50 129 THR A C 1
ATOM 952 O O . THR A 1 129 ? 25.473 2.158 -13.795 1.00 54.50 129 THR A O 1
ATOM 955 N N . LEU A 1 130 ? 27.045 2.544 -15.346 1.00 51.38 130 LEU A N 1
ATOM 956 C CA . LEU A 1 130 ? 27.784 3.536 -14.546 1.00 51.38 130 LEU A CA 1
ATOM 957 C C . LEU A 1 130 ? 27.326 4.999 -14.669 1.00 51.38 130 LEU A C 1
ATOM 959 O O . LEU A 1 130 ? 27.823 5.817 -13.900 1.00 51.38 130 LEU A O 1
ATOM 963 N N . GLN A 1 131 ? 26.393 5.374 -15.553 1.00 57.91 131 GLN A N 1
ATOM 964 C CA . GLN A 1 131 ? 25.918 6.767 -15.654 1.00 57.91 131 GLN A CA 1
ATOM 965 C C . GLN A 1 131 ? 24.625 6.879 -16.478 1.00 57.91 131 GLN A C 1
ATOM 967 O O . GLN A 1 131 ? 24.578 6.415 -17.610 1.00 57.91 131 GLN A O 1
ATOM 972 N N . GLY A 1 132 ? 23.587 7.524 -15.930 1.00 64.12 132 GLY A N 1
ATOM 973 C CA . GLY A 1 132 ? 22.337 7.812 -16.646 1.00 64.12 132 GLY A CA 1
ATOM 974 C C . GLY A 1 132 ? 21.330 8.610 -15.808 1.00 64.12 132 GLY A C 1
ATOM 975 O O . GLY A 1 132 ? 21.258 8.443 -14.588 1.00 64.12 132 GLY A O 1
ATOM 976 N N . THR A 1 133 ? 20.548 9.475 -16.459 1.00 76.69 133 THR A N 1
ATOM 977 C CA . THR A 1 133 ? 19.502 10.323 -15.843 1.00 76.69 133 THR A CA 1
ATOM 978 C C . THR A 1 133 ? 18.339 9.512 -15.264 1.00 76.69 133 THR A C 1
ATOM 980 O O . THR A 1 133 ? 17.675 9.956 -14.327 1.00 76.69 133 THR A O 1
ATOM 983 N N . ASP A 1 134 ? 18.118 8.294 -15.758 1.00 82.88 134 ASP A N 1
ATOM 984 C CA . ASP A 1 134 ? 17.057 7.403 -15.278 1.00 82.88 134 ASP A CA 1
ATOM 985 C C . ASP A 1 134 ? 17.284 6.933 -13.842 1.00 82.88 134 ASP A C 1
ATOM 987 O O . ASP A 1 134 ? 16.339 6.860 -13.062 1.00 82.88 134 ASP A O 1
ATOM 991 N N . GLY A 1 135 ? 18.539 6.710 -13.441 1.00 85.56 135 GLY A N 1
ATOM 992 C CA . GLY A 1 135 ? 18.862 6.380 -12.054 1.00 85.56 135 GLY A CA 1
ATOM 993 C C . GLY A 1 135 ? 18.624 7.547 -11.093 1.00 85.56 135 GLY A C 1
ATOM 994 O O . GLY A 1 135 ? 18.317 7.338 -9.920 1.00 85.56 135 GLY A O 1
ATOM 995 N N . GLU A 1 136 ? 18.782 8.790 -11.549 1.00 87.50 136 GLU A N 1
ATOM 996 C CA . GLU A 1 136 ? 18.443 9.968 -10.744 1.00 87.50 136 GLU A CA 1
ATOM 997 C C . GLU A 1 136 ? 16.925 10.122 -10.615 1.00 87.50 136 GLU A C 1
ATOM 999 O O . GLU A 1 136 ? 16.423 10.292 -9.502 1.00 87.50 136 GLU A O 1
ATOM 1004 N N . PHE A 1 137 ? 16.201 9.967 -11.727 1.00 90.00 137 PHE A N 1
ATOM 1005 C CA . PHE A 1 137 ? 14.740 9.970 -11.752 1.00 90.00 137 PHE A CA 1
ATOM 1006 C C . PHE A 1 137 ? 14.152 8.899 -10.823 1.00 90.00 137 PHE A C 1
ATOM 1008 O O . PHE A 1 137 ? 13.350 9.227 -9.952 1.00 90.00 137 PHE A O 1
ATOM 1015 N N . ALA A 1 138 ? 14.616 7.652 -10.925 1.00 93.06 138 ALA A N 1
ATOM 1016 C CA . ALA A 1 138 ? 14.156 6.549 -10.086 1.00 93.06 138 ALA A CA 1
ATOM 1017 C C . ALA A 1 138 ? 14.383 6.817 -8.589 1.00 93.06 138 ALA A C 1
ATOM 1019 O O . ALA A 1 138 ? 13.475 6.646 -7.777 1.00 93.06 138 ALA A O 1
ATOM 1020 N N . ARG A 1 139 ? 15.563 7.330 -8.207 1.00 94.38 139 ARG A N 1
ATOM 1021 C CA . ARG A 1 139 ? 15.852 7.695 -6.806 1.00 94.38 139 ARG A CA 1
ATOM 1022 C C . ARG A 1 139 ? 14.994 8.860 -6.312 1.00 94.38 139 ARG A C 1
ATOM 1024 O O . ARG A 1 139 ? 14.620 8.875 -5.140 1.00 94.38 139 ARG A O 1
ATOM 1031 N N . ALA A 1 140 ? 14.703 9.844 -7.162 1.00 96.31 140 ALA A N 1
ATOM 1032 C CA . ALA A 1 140 ? 13.805 10.942 -6.813 1.00 96.31 140 ALA A CA 1
ATOM 1033 C C . ALA A 1 140 ? 12.374 10.430 -6.573 1.00 96.31 140 ALA A C 1
ATOM 1035 O O . ALA A 1 140 ? 11.770 10.769 -5.552 1.00 96.31 140 ALA A O 1
ATOM 1036 N N . THR A 1 141 ? 11.878 9.555 -7.451 1.00 97.81 141 THR A N 1
ATOM 1037 C CA . THR A 1 141 ? 10.576 8.891 -7.309 1.00 97.81 141 THR A CA 1
ATOM 1038 C C . THR A 1 141 ? 10.513 8.054 -6.032 1.00 97.81 141 THR A C 1
ATOM 1040 O O . THR A 1 141 ? 9.606 8.255 -5.227 1.00 97.81 141 THR A O 1
ATOM 1043 N N . LEU A 1 142 ? 11.525 7.221 -5.766 1.00 97.75 142 LEU A N 1
ATOM 1044 C CA . LEU A 1 142 ? 11.617 6.412 -4.547 1.00 97.75 142 LEU A CA 1
ATOM 1045 C C . LEU A 1 142 ? 11.533 7.274 -3.274 1.00 97.75 142 LEU A C 1
ATOM 1047 O O . LEU A 1 142 ? 10.747 6.989 -2.372 1.00 97.75 142 LEU A O 1
ATOM 1051 N N . ARG A 1 143 ? 12.296 8.376 -3.201 1.00 98.00 143 ARG A N 1
ATOM 1052 C CA . ARG A 1 143 ? 12.259 9.305 -2.051 1.00 98.00 143 ARG A CA 1
ATOM 1053 C C . ARG A 1 143 ? 10.881 9.944 -1.861 1.00 98.00 143 ARG A C 1
ATOM 1055 O O . ARG A 1 143 ? 10.443 10.127 -0.722 1.00 98.00 143 ARG A O 1
ATOM 1062 N N . SER A 1 144 ? 10.207 10.282 -2.961 1.00 97.62 144 SER A N 1
ATOM 1063 C CA . SER A 1 144 ? 8.838 10.807 -2.936 1.00 97.62 144 SER A CA 1
ATOM 1064 C C . SER A 1 144 ? 7.857 9.770 -2.384 1.00 97.62 144 SER A C 1
ATOM 1066 O O . SER A 1 144 ? 7.099 10.081 -1.464 1.00 97.62 144 SER A O 1
ATOM 1068 N N . MET A 1 145 ? 7.922 8.523 -2.866 1.00 97.56 145 MET A N 1
ATOM 1069 C CA . MET A 1 145 ? 7.089 7.421 -2.371 1.00 97.56 145 MET A CA 1
ATOM 1070 C C . MET A 1 145 ? 7.299 7.195 -0.870 1.00 97.56 145 MET A C 1
ATOM 1072 O O . MET A 1 145 ? 6.328 7.172 -0.120 1.00 97.56 145 MET A O 1
ATOM 1076 N N . ILE A 1 146 ? 8.550 7.140 -0.398 1.00 96.06 146 ILE A N 1
ATOM 1077 C CA . ILE A 1 146 ? 8.865 6.987 1.035 1.00 96.06 146 ILE A CA 1
ATOM 1078 C C . ILE A 1 146 ? 8.259 8.130 1.861 1.00 96.06 146 ILE A C 1
ATOM 1080 O O . ILE A 1 146 ? 7.649 7.889 2.901 1.00 96.06 146 ILE A O 1
ATOM 1084 N N . THR A 1 147 ? 8.380 9.375 1.393 1.00 95.00 147 THR A N 1
ATOM 1085 C CA . THR A 1 147 ? 7.834 10.546 2.100 1.00 95.00 147 THR A CA 1
ATOM 1086 C C . THR A 1 147 ? 6.307 10.505 2.158 1.00 95.00 147 THR A C 1
ATOM 1088 O O . THR A 1 147 ? 5.712 10.813 3.190 1.00 95.00 147 THR A O 1
ATOM 1091 N N . ARG A 1 148 ? 5.655 10.091 1.068 1.00 94.06 148 ARG A N 1
ATOM 1092 C CA . ARG A 1 148 ? 4.196 9.948 1.004 1.00 94.06 148 ARG A CA 1
ATOM 1093 C C . ARG A 1 148 ? 3.695 8.799 1.871 1.00 94.06 148 ARG A C 1
ATOM 1095 O O . ARG A 1 148 ? 2.693 8.973 2.557 1.00 94.06 148 ARG A O 1
ATOM 1102 N N . LEU A 1 149 ? 4.409 7.675 1.897 1.00 91.38 149 LEU A N 1
ATOM 1103 C CA . LEU A 1 149 ? 4.105 6.549 2.777 1.00 91.38 149 LEU A CA 1
ATOM 1104 C C . LEU A 1 149 ? 4.249 6.950 4.249 1.00 91.38 149 LEU A C 1
ATOM 1106 O O . LEU A 1 149 ? 3.360 6.664 5.040 1.00 91.38 149 LEU A O 1
ATOM 1110 N N . ALA A 1 150 ? 5.306 7.684 4.608 1.00 88.56 150 ALA A N 1
ATOM 1111 C CA . ALA A 1 150 ? 5.473 8.233 5.953 1.00 88.56 150 ALA A CA 1
ATOM 1112 C C . ALA A 1 150 ? 4.347 9.216 6.321 1.00 88.56 150 ALA A C 1
ATOM 1114 O O . ALA A 1 150 ? 3.826 9.177 7.435 1.00 88.56 150 ALA A O 1
ATOM 1115 N N . GLY A 1 151 ? 3.928 10.063 5.375 1.00 86.81 151 GLY A N 1
ATOM 1116 C CA . GLY A 1 151 ? 2.774 10.947 5.539 1.00 86.81 151 GLY A CA 1
ATOM 1117 C C . GLY A 1 151 ? 1.478 10.173 5.793 1.00 86.81 151 GLY A C 1
ATOM 1118 O O . GLY A 1 151 ? 0.766 10.481 6.745 1.00 86.81 151 GLY A O 1
ATOM 1119 N N . ALA A 1 152 ? 1.205 9.130 5.008 1.00 84.12 152 ALA A N 1
ATOM 1120 C CA . ALA A 1 152 ? 0.042 8.260 5.196 1.00 84.12 152 ALA A CA 1
ATOM 1121 C C . ALA A 1 152 ? 0.107 7.464 6.514 1.00 84.12 152 ALA A C 1
ATOM 1123 O O . ALA A 1 152 ? -0.905 7.288 7.187 1.00 84.12 152 ALA A O 1
ATOM 1124 N N . ALA A 1 153 ? 1.301 7.033 6.924 1.00 81.44 153 ALA A N 1
ATOM 1125 C CA . ALA A 1 153 ? 1.521 6.315 8.174 1.00 81.44 153 ALA A CA 1
ATOM 1126 C C . ALA A 1 153 ? 1.437 7.219 9.414 1.00 81.44 153 ALA A C 1
ATOM 1128 O O . ALA A 1 153 ? 1.226 6.710 10.508 1.00 81.44 153 ALA A O 1
ATOM 1129 N N . SER A 1 154 ? 1.563 8.543 9.282 1.00 74.94 154 SER A N 1
ATOM 1130 C CA . SER A 1 154 ? 1.581 9.458 10.434 1.00 74.94 154 SER A CA 1
ATOM 1131 C C . SER A 1 154 ? 0.334 9.364 11.326 1.00 74.94 154 SER A C 1
ATOM 1133 O O . SER A 1 154 ? 0.454 9.506 12.539 1.00 74.94 154 SER A O 1
ATOM 1135 N N . SER A 1 155 ? -0.835 9.041 10.759 1.00 66.62 155 SER A N 1
ATOM 1136 C CA . SER A 1 155 ? -2.058 8.745 11.519 1.00 66.62 155 SER A CA 1
ATOM 1137 C C . SER A 1 155 ? -2.136 7.306 12.043 1.00 66.62 155 SER A C 1
ATOM 1139 O O . SER A 1 155 ? -2.854 7.050 13.002 1.00 66.62 155 SER A O 1
ATOM 1141 N N . GLY A 1 156 ? -1.430 6.362 11.414 1.00 66.81 156 GLY A N 1
ATOM 1142 C CA . GLY A 1 156 ? -1.374 4.952 11.822 1.00 66.81 156 GLY A CA 1
ATOM 1143 C C . GLY A 1 156 ? -0.288 4.635 12.858 1.00 66.81 156 GLY A C 1
ATOM 1144 O O . GLY A 1 156 ? -0.324 3.574 13.467 1.00 66.81 156 GLY A O 1
ATOM 1145 N N . LEU A 1 157 ? 0.669 5.546 13.069 1.00 68.88 157 LEU A N 1
ATOM 1146 C CA . LEU A 1 157 ? 1.723 5.436 14.087 1.00 68.88 157 LEU A CA 1
ATOM 1147 C C . LEU A 1 157 ? 1.271 5.897 15.482 1.00 68.88 157 LEU A C 1
ATOM 1149 O O . LEU A 1 157 ? 2.024 5.755 16.445 1.00 68.88 157 LEU A O 1
ATOM 1153 N N . THR A 1 158 ? 0.071 6.469 15.601 1.00 78.56 158 THR A N 1
ATOM 1154 C CA . THR A 1 158 ? -0.548 6.772 16.895 1.00 78.56 158 THR A CA 1
ATOM 1155 C C . THR A 1 158 ? -0.899 5.468 17.607 1.00 78.56 158 THR A C 1
ATOM 1157 O O . THR A 1 158 ? -1.413 4.548 16.972 1.00 78.56 158 THR A O 1
ATOM 1160 N N . ASP A 1 159 ? -0.651 5.381 18.919 1.00 81.69 159 ASP A N 1
ATOM 1161 C CA . ASP A 1 159 ? -1.084 4.221 19.706 1.00 81.69 159 ASP A CA 1
ATOM 1162 C C . ASP A 1 159 ? -2.610 4.062 19.536 1.00 81.69 159 ASP A C 1
ATOM 1164 O O . ASP A 1 159 ? -3.356 4.994 19.862 1.00 81.69 159 ASP A O 1
ATOM 1168 N N . PRO A 1 160 ? -3.114 2.913 19.042 1.00 83.31 160 PRO A N 1
ATOM 1169 C CA . PRO A 1 160 ? -4.549 2.677 18.897 1.00 83.31 160 PRO A CA 1
ATOM 1170 C C . PRO A 1 160 ? -5.333 2.953 20.185 1.00 83.31 160 PRO A C 1
ATOM 1172 O O . PRO A 1 160 ? -6.510 3.319 20.136 1.00 83.31 160 PRO A O 1
ATOM 1175 N N . ARG A 1 161 ? -4.682 2.830 21.350 1.00 85.19 161 ARG A N 1
ATOM 1176 C CA . ARG A 1 161 ? -5.285 3.134 22.648 1.00 85.19 161 ARG A CA 1
ATOM 1177 C C . ARG A 1 161 ? -5.602 4.611 22.836 1.00 85.19 161 ARG A C 1
ATOM 1179 O O . ARG A 1 161 ? -6.596 4.917 23.486 1.00 85.19 161 ARG A O 1
ATOM 1186 N N . GLU A 1 162 ? -4.821 5.517 22.255 1.00 87.56 162 GLU A N 1
ATOM 1187 C CA . GLU A 1 162 ? -5.105 6.956 22.300 1.00 87.56 162 GLU A CA 1
ATOM 1188 C C . GLU A 1 162 ? -6.338 7.306 21.460 1.00 87.56 162 GLU A C 1
ATOM 1190 O O . GLU A 1 162 ? -7.145 8.147 21.855 1.00 87.56 162 GLU A O 1
ATOM 1195 N N . VAL A 1 163 ? -6.533 6.612 20.335 1.00 87.44 163 VAL A N 1
ATOM 1196 C CA . VAL A 1 163 ? -7.695 6.811 19.455 1.00 87.44 163 VAL A CA 1
ATOM 1197 C C . VAL A 1 163 ? -8.961 6.209 20.068 1.00 87.44 163 VAL A C 1
ATOM 1199 O O . VAL A 1 163 ? -10.024 6.829 20.048 1.00 87.44 163 VAL A O 1
ATOM 1202 N N . VAL A 1 164 ? -8.862 4.999 20.625 1.00 90.38 164 VAL A N 1
ATOM 1203 C CA . VAL A 1 164 ? -10.003 4.251 21.178 1.00 90.38 164 VAL A CA 1
ATOM 1204 C C . VAL A 1 164 ? -10.349 4.689 22.610 1.00 90.38 164 VAL A C 1
ATOM 1206 O O . VAL A 1 164 ? -11.502 4.561 23.030 1.00 90.38 164 VAL A O 1
ATOM 1209 N N . GLY A 1 165 ? -9.390 5.253 23.348 1.00 92.56 165 GLY A N 1
ATOM 1210 C CA . GLY A 1 165 ? -9.507 5.613 24.764 1.00 92.56 165 GLY A CA 1
ATOM 1211 C C . GLY A 1 165 ? -10.746 6.433 25.127 1.00 92.56 165 GLY A C 1
ATOM 1212 O O . GLY A 1 165 ? -11.520 5.972 25.965 1.00 92.56 165 GLY A O 1
ATOM 1213 N N . PRO A 1 166 ? -11.031 7.567 24.457 1.00 93.88 166 PRO A N 1
ATOM 1214 C CA . PRO A 1 166 ? -12.212 8.376 24.765 1.00 93.88 166 PRO A CA 1
ATOM 1215 C C . PRO A 1 166 ? -13.539 7.616 24.622 1.00 93.88 166 PRO A C 1
ATOM 1217 O O . PRO A 1 166 ? -14.480 7.842 25.383 1.00 93.88 166 PRO A O 1
ATOM 1220 N N . TYR A 1 167 ? -13.629 6.688 23.664 1.00 94.12 167 TYR A N 1
ATOM 1221 C CA . TYR A 1 167 ? -14.812 5.843 23.483 1.00 94.12 167 TYR A CA 1
ATOM 1222 C C . TYR A 1 167 ? -14.904 4.774 24.577 1.00 94.12 167 TYR A C 1
ATOM 1224 O O . TYR A 1 167 ? -15.993 4.499 25.090 1.00 94.12 167 TYR A O 1
ATOM 1232 N N . MET A 1 168 ? -13.764 4.198 24.966 1.00 94.12 168 MET A N 1
ATOM 1233 C CA . MET A 1 168 ? -13.681 3.240 26.065 1.00 94.12 168 MET A CA 1
ATOM 1234 C C . MET A 1 168 ? -14.075 3.861 27.402 1.00 94.12 168 MET A C 1
ATOM 1236 O O 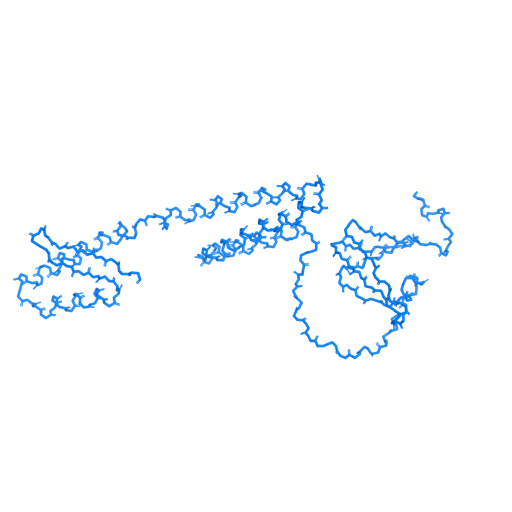. MET A 1 168 ? -14.841 3.244 28.139 1.00 94.12 168 MET A O 1
ATOM 1240 N N . ASP A 1 169 ? -13.659 5.092 27.686 1.00 93.06 169 ASP A N 1
ATOM 1241 C CA . ASP A 1 169 ? -14.033 5.796 28.915 1.00 93.06 169 ASP A CA 1
ATOM 1242 C C . ASP A 1 169 ? -15.558 5.938 29.048 1.00 93.06 169 ASP A C 1
ATOM 1244 O O . ASP A 1 169 ? -16.128 5.696 30.118 1.00 93.06 169 ASP A O 1
ATOM 1248 N N . VAL A 1 170 ? -16.251 6.245 27.945 1.00 94.56 170 VAL A N 1
ATOM 1249 C CA . VAL A 1 170 ? -17.722 6.317 27.907 1.00 94.56 170 VAL A CA 1
ATOM 1250 C C . VAL A 1 170 ? -18.352 4.946 28.169 1.00 94.56 170 VAL A C 1
ATOM 1252 O O . VAL A 1 170 ? -19.272 4.838 28.984 1.00 94.56 170 VAL A O 1
ATOM 1255 N N . LEU A 1 171 ? -17.858 3.888 27.518 1.00 93.50 171 LEU A N 1
ATOM 1256 C CA . LEU A 1 171 ? -18.388 2.529 27.676 1.00 93.50 171 LEU A CA 1
ATOM 1257 C C . LEU A 1 171 ? -18.156 1.972 29.087 1.00 93.50 171 LEU A C 1
ATOM 1259 O O . LEU A 1 171 ? -19.051 1.342 29.658 1.00 93.50 171 LEU A O 1
ATOM 1263 N N . LEU A 1 172 ? -16.986 2.226 29.675 1.00 93.12 172 LEU A N 1
ATOM 1264 C CA . LEU A 1 172 ? -16.655 1.807 31.036 1.00 93.12 172 LEU A CA 1
ATOM 1265 C C . LEU A 1 172 ? -17.454 2.598 32.080 1.00 93.12 172 LEU A C 1
ATOM 1267 O O . LEU A 1 172 ? -17.945 2.005 33.043 1.00 93.12 172 LEU A O 1
ATOM 1271 N N . SER A 1 173 ? -17.669 3.898 31.857 1.00 93.00 173 SER A N 1
ATOM 1272 C CA . SER A 1 173 ? -18.559 4.721 32.685 1.00 93.00 173 SER A CA 1
ATOM 1273 C C . SER A 1 173 ? -20.001 4.204 32.653 1.00 93.00 173 SER A C 1
ATOM 1275 O O . SER A 1 173 ? -20.620 4.010 33.703 1.00 93.00 173 SER A O 1
ATOM 1277 N N . LEU A 1 174 ? -20.522 3.873 31.467 1.00 93.31 174 LEU A N 1
ATOM 1278 C CA . LEU A 1 174 ? -21.849 3.273 31.324 1.00 93.31 174 LEU A CA 1
ATOM 1279 C C . LEU A 1 174 ? -21.934 1.909 32.027 1.00 93.31 174 LEU A C 1
ATOM 1281 O O . LEU A 1 174 ? -22.890 1.648 32.758 1.00 93.31 174 LEU A O 1
ATOM 1285 N N . ARG A 1 175 ? -20.916 1.051 31.873 1.00 91.94 175 ARG A N 1
ATOM 1286 C CA . ARG A 1 175 ? -20.834 -0.244 32.572 1.00 91.94 175 ARG A CA 1
ATOM 1287 C C . ARG A 1 175 ? -20.858 -0.063 34.095 1.00 91.94 175 ARG A C 1
ATOM 1289 O O . ARG A 1 175 ? -21.503 -0.859 34.782 1.00 91.94 175 ARG A O 1
ATOM 1296 N N . ALA A 1 176 ? -20.199 0.972 34.619 1.00 91.69 176 ALA A N 1
ATOM 1297 C CA . ALA A 1 176 ? -20.209 1.298 36.043 1.00 91.69 176 ALA A CA 1
ATOM 1298 C C . ALA A 1 176 ? -21.599 1.744 36.530 1.00 91.69 176 ALA A C 1
ATOM 1300 O O . ALA A 1 176 ? -22.053 1.263 37.570 1.00 91.69 176 ALA A O 1
ATOM 1301 N N . GLN A 1 177 ? -22.307 2.583 35.765 1.00 93.19 177 GLN A N 1
ATOM 1302 C CA . GLN A 1 177 ? -23.685 2.998 36.074 1.00 93.19 177 GLN A CA 1
ATOM 1303 C C . GLN A 1 177 ? -24.641 1.800 36.102 1.00 93.19 177 GLN A C 1
ATOM 1305 O O . GLN A 1 177 ? -25.346 1.579 37.082 1.00 93.19 177 GLN A O 1
ATOM 1310 N N . VAL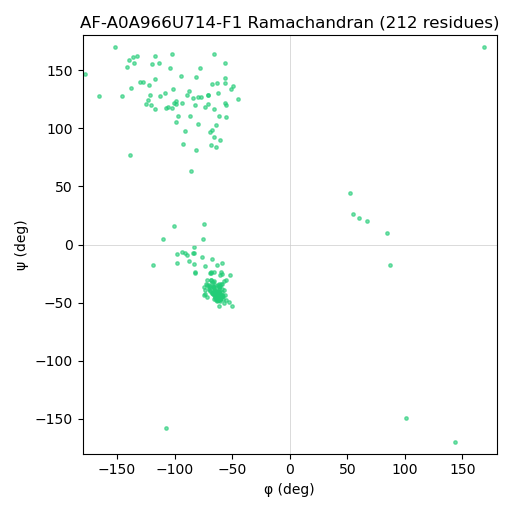 A 1 178 ? -24.576 0.948 35.077 1.00 94.00 178 VAL A N 1
ATOM 1311 C CA . VAL A 1 178 ? -25.366 -0.289 34.984 1.00 94.00 178 VAL A CA 1
ATOM 1312 C C . VAL A 1 178 ? -25.118 -1.208 36.190 1.00 94.00 178 VAL A C 1
ATOM 1314 O O . VAL A 1 178 ? -26.050 -1.802 36.739 1.00 94.00 178 VAL A O 1
ATOM 1317 N N . ARG A 1 179 ? -23.865 -1.304 36.655 1.00 90.56 179 ARG A N 1
ATOM 1318 C CA . ARG A 1 179 ? -23.519 -2.073 37.857 1.00 90.56 179 ARG A CA 1
ATOM 1319 C C . ARG A 1 179 ? -24.054 -1.423 39.138 1.00 90.56 179 ARG A C 1
ATOM 1321 O O . ARG A 1 179 ? -24.519 -2.149 40.017 1.00 90.56 179 ARG A O 1
ATOM 1328 N N . ALA A 1 180 ? -24.017 -0.093 39.245 1.00 93.69 180 ALA A N 1
ATOM 1329 C CA . ALA A 1 180 ? -24.592 0.651 40.370 1.00 93.69 180 ALA A CA 1
ATOM 1330 C C . ALA A 1 180 ? -26.114 0.438 40.478 1.00 93.69 180 ALA A C 1
ATOM 1332 O O . ALA A 1 180 ? -26.632 0.235 41.577 1.00 93.69 180 ALA A O 1
ATOM 1333 N N . ASP A 1 181 ? -26.792 0.332 39.334 1.00 96.06 181 ASP A N 1
ATOM 1334 C CA . ASP A 1 181 ? -28.218 -0.002 39.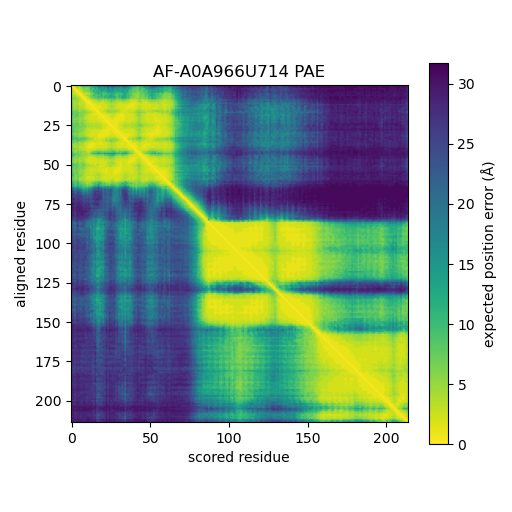227 1.00 96.06 181 ASP A CA 1
ATOM 1335 C C . ASP A 1 181 ? -28.522 -1.494 39.468 1.00 96.06 181 ASP A C 1
ATOM 1337 O O . ASP A 1 181 ? -29.666 -1.935 39.338 1.00 96.06 181 ASP A O 1
ATOM 1341 N N . LYS A 1 182 ? -27.510 -2.298 39.831 1.00 95.81 182 LYS A N 1
ATOM 1342 C CA . LYS A 1 182 ? -27.593 -3.754 40.066 1.00 95.81 182 LYS A CA 1
ATOM 1343 C C . LYS A 1 182 ? -28.059 -4.558 38.844 1.00 95.81 182 LYS A C 1
ATOM 1345 O O . LYS A 1 182 ? -28.520 -5.691 38.982 1.00 95.81 182 LYS A O 1
ATOM 1350 N N . ARG A 1 183 ? -27.896 -4.007 37.639 1.00 95.19 183 ARG A N 1
ATOM 1351 C CA . ARG A 1 183 ? -28.174 -4.667 36.355 1.00 95.19 183 ARG A CA 1
ATOM 1352 C C . ARG A 1 183 ? -26.957 -5.474 35.899 1.00 95.19 183 ARG A C 1
ATOM 1354 O O . ARG A 1 183 ? -26.302 -5.155 34.909 1.00 95.19 183 ARG A O 1
ATOM 1361 N N . PHE A 1 184 ? -26.597 -6.494 36.680 1.00 92.38 184 PHE A N 1
ATOM 1362 C CA . PHE A 1 184 ? -25.397 -7.303 36.426 1.00 92.38 184 PHE A CA 1
ATOM 1363 C C . PHE A 1 184 ? -25.448 -8.030 35.077 1.00 92.38 184 PHE A C 1
ATOM 1365 O O . PHE A 1 184 ? -24.430 -8.110 34.400 1.00 92.38 184 PHE A O 1
ATOM 1372 N N . ASP A 1 185 ? -26.644 -8.445 34.655 1.00 95.19 185 ASP A N 1
ATOM 1373 C CA . ASP A 1 185 ? -26.927 -9.022 33.339 1.00 95.19 185 ASP A CA 1
ATOM 1374 C C . ASP A 1 185 ? -26.428 -8.128 32.194 1.00 95.19 185 ASP A C 1
ATOM 1376 O O . ASP A 1 185 ? -25.699 -8.575 31.312 1.00 95.19 185 ASP A O 1
ATOM 1380 N N . LEU A 1 186 ? -26.766 -6.838 32.234 1.00 93.44 186 LEU A N 1
ATOM 1381 C CA . LEU A 1 186 ? -26.345 -5.878 31.216 1.00 93.44 186 LEU A CA 1
ATOM 1382 C C . LEU A 1 186 ? -24.854 -5.532 31.322 1.00 93.44 186 LEU A C 1
ATOM 1384 O O . LEU A 1 186 ? -24.204 -5.310 30.302 1.00 93.44 186 LEU A O 1
ATOM 1388 N N . SER A 1 187 ? -24.304 -5.494 32.540 1.00 92.44 187 SER A N 1
ATOM 1389 C CA . SER A 1 187 ? -22.871 -5.257 32.761 1.00 92.44 187 SER A CA 1
ATOM 1390 C C . SER A 1 187 ? -22.016 -6.361 32.131 1.00 92.44 187 SER A C 1
ATOM 1392 O O . SER A 1 187 ? -21.008 -6.066 31.482 1.00 92.44 187 SER A O 1
ATOM 1394 N N . ASP A 1 188 ? -22.454 -7.615 32.272 1.00 92.56 188 ASP A N 1
ATOM 1395 C CA . ASP A 1 188 ? -21.800 -8.779 31.675 1.00 92.56 188 ASP A CA 1
ATOM 1396 C C . ASP A 1 188 ? -21.924 -8.758 30.149 1.00 92.56 188 ASP A C 1
ATOM 1398 O O . ASP A 1 188 ? -20.923 -8.946 29.462 1.00 92.56 188 ASP A O 1
ATOM 1402 N N . VAL A 1 189 ? -23.092 -8.395 29.601 1.00 95.19 189 VAL A N 1
ATOM 1403 C CA . VAL A 1 189 ? -23.257 -8.220 28.146 1.00 95.19 189 VAL A CA 1
ATOM 1404 C C . VAL A 1 189 ? -22.260 -7.202 27.583 1.00 95.19 189 VAL A C 1
ATOM 1406 O O . VAL A 1 189 ? -21.656 -7.464 26.545 1.00 95.19 189 VAL A O 1
ATOM 1409 N N . ILE A 1 190 ? -22.048 -6.060 28.248 1.00 92.69 190 ILE A N 1
ATOM 1410 C CA . ILE A 1 190 ? -21.066 -5.058 27.796 1.00 92.69 190 ILE A CA 1
ATOM 1411 C C . ILE A 1 190 ? -19.649 -5.647 27.807 1.00 92.69 190 ILE A C 1
ATOM 1413 O O . ILE A 1 190 ? -18.929 -5.520 26.816 1.00 92.69 190 ILE A O 1
ATOM 1417 N N . ARG A 1 191 ? -19.252 -6.320 28.897 1.00 91.62 191 ARG A N 1
ATOM 1418 C CA . ARG A 1 191 ? -17.927 -6.950 29.016 1.00 91.62 191 ARG A CA 1
ATOM 1419 C C . ARG A 1 191 ? -17.703 -7.996 27.925 1.00 91.62 191 ARG A C 1
ATOM 1421 O O . ARG A 1 191 ? -16.650 -8.010 27.295 1.00 91.62 191 ARG A O 1
ATOM 1428 N N . ASP A 1 192 ? -18.688 -8.852 27.691 1.00 94.38 192 ASP A N 1
ATOM 1429 C CA . ASP A 1 192 ? -18.565 -9.958 26.747 1.00 94.38 192 ASP A CA 1
ATOM 1430 C C . ASP A 1 192 ? -18.528 -9.444 25.297 1.00 94.38 192 ASP A C 1
ATOM 1432 O O . ASP A 1 192 ? -17.774 -9.963 24.474 1.00 94.38 192 ASP A O 1
ATOM 1436 N N . ARG A 1 193 ? -19.265 -8.366 24.984 1.00 94.88 193 ARG A N 1
ATOM 1437 C CA . ARG A 1 193 ? -19.192 -7.686 23.678 1.00 94.88 193 ARG A CA 1
ATOM 1438 C C . ARG A 1 193 ? -17.837 -7.028 23.441 1.00 94.88 193 ARG A C 1
ATOM 1440 O O . ARG A 1 193 ? -17.313 -7.162 22.341 1.00 94.88 193 ARG A O 1
ATOM 1447 N N . LEU A 1 194 ? -17.269 -6.372 24.454 1.00 93.44 194 LEU A N 1
ATOM 1448 C CA . LEU A 1 194 ? -15.912 -5.819 24.394 1.00 93.44 194 LEU A CA 1
ATOM 1449 C C . LEU A 1 194 ? -14.877 -6.929 24.164 1.00 93.44 194 LEU A C 1
ATOM 1451 O O . LEU A 1 194 ? -14.065 -6.835 23.247 1.00 93.44 194 LEU A O 1
ATOM 1455 N N . SER A 1 195 ? -14.978 -8.036 24.903 1.00 93.62 195 SER A N 1
ATOM 1456 C CA . SER A 1 195 ? -14.079 -9.179 24.716 1.00 93.62 195 SER A CA 1
ATOM 1457 C C . SER A 1 195 ? -14.201 -9.805 23.325 1.00 93.62 195 SER A C 1
ATOM 1459 O O . SER A 1 195 ? -13.198 -10.270 22.789 1.00 93.62 195 SER A O 1
ATOM 1461 N N . ALA A 1 196 ? -15.401 -9.828 22.736 1.00 94.38 196 ALA A N 1
ATOM 1462 C CA . ALA A 1 196 ? -15.632 -10.378 21.400 1.00 94.38 196 ALA A CA 1
ATOM 1463 C C . ALA A 1 196 ? -14.986 -9.548 20.278 1.00 94.38 196 ALA A C 1
ATOM 1465 O O . ALA A 1 196 ? -14.707 -10.095 19.215 1.00 94.38 196 ALA A O 1
ATOM 1466 N N . ILE A 1 197 ? -14.735 -8.256 20.513 1.00 93.38 197 ILE A N 1
ATOM 1467 C CA . ILE A 1 197 ? -14.033 -7.362 19.578 1.00 93.38 197 ILE A CA 1
ATOM 1468 C C . ILE A 1 197 ? -12.555 -7.159 19.953 1.00 93.38 197 ILE A C 1
ATOM 1470 O O . ILE A 1 197 ? -11.928 -6.219 19.479 1.00 93.38 197 ILE A O 1
ATOM 1474 N N . GLY A 1 198 ? -12.003 -8.015 20.821 1.00 92.44 198 GLY A N 1
ATOM 1475 C CA . GLY A 1 198 ? -10.586 -7.980 21.195 1.00 92.44 198 GLY A CA 1
ATOM 1476 C C . GLY A 1 198 ? -10.230 -7.005 22.321 1.00 92.44 198 GLY A C 1
ATOM 1477 O O . GLY A 1 198 ? -9.052 -6.811 22.596 1.00 92.44 198 GLY A O 1
ATOM 1478 N N . VAL A 1 199 ? -11.207 -6.413 23.015 1.00 93.94 199 VAL A N 1
ATOM 1479 C CA . VAL A 1 199 ? -10.959 -5.532 24.167 1.00 93.94 199 VAL A CA 1
ATOM 1480 C C . VAL A 1 199 ? -11.104 -6.321 25.469 1.00 93.94 199 VAL A C 1
ATOM 1482 O O . VAL A 1 199 ? -12.203 -6.702 25.872 1.00 93.94 199 VAL A O 1
ATOM 1485 N N . GLU A 1 200 ? -9.996 -6.542 26.170 1.00 92.12 200 GLU A N 1
ATOM 1486 C CA . GLU A 1 200 ? -9.999 -7.141 27.504 1.00 92.12 200 GLU A CA 1
ATOM 1487 C C . GLU A 1 200 ? -10.122 -6.052 28.573 1.00 92.12 200 GLU A C 1
ATOM 1489 O O . GLU A 1 200 ? -9.343 -5.104 28.582 1.00 92.12 200 GLU A O 1
ATOM 1494 N N . VAL A 1 201 ? -11.071 -6.203 29.499 1.00 90.81 201 VAL A N 1
ATOM 1495 C CA . VAL A 1 201 ? -11.286 -5.268 30.613 1.00 90.81 201 VAL A CA 1
ATOM 1496 C C . VAL A 1 201 ? -10.943 -5.953 31.934 1.00 90.81 201 VAL A C 1
ATOM 1498 O O . VAL A 1 201 ? -11.455 -7.036 32.226 1.00 90.81 201 VAL A O 1
ATOM 1501 N N . ARG A 1 202 ? -10.097 -5.314 32.742 1.00 87.69 202 ARG A N 1
ATOM 1502 C CA . ARG A 1 202 ? -9.631 -5.784 34.049 1.00 87.69 202 ARG A CA 1
ATOM 1503 C C . ARG A 1 202 ? -10.014 -4.780 35.124 1.00 87.69 202 ARG A C 1
ATOM 1505 O O . ARG A 1 202 ? -9.584 -3.634 35.103 1.00 87.69 202 ARG A O 1
ATOM 1512 N N . ASP A 1 203 ? -10.798 -5.228 36.092 1.00 83.19 203 ASP A N 1
ATOM 1513 C CA . ASP A 1 203 ? -11.108 -4.417 37.264 1.00 83.19 203 ASP A CA 1
ATOM 1514 C C . ASP A 1 203 ? -9.941 -4.554 38.269 1.00 83.19 203 ASP A C 1
ATOM 1516 O O . ASP A 1 203 ? -9.621 -5.661 38.709 1.00 83.19 203 ASP A O 1
ATOM 1520 N N . THR A 1 204 ? -9.281 -3.448 38.618 1.00 82.31 204 THR A N 1
ATOM 1521 C CA . THR A 1 204 ? -8.183 -3.391 39.597 1.00 82.31 204 THR A CA 1
ATOM 1522 C C . THR A 1 204 ? -8.573 -2.521 40.802 1.00 82.31 204 THR A C 1
ATOM 1524 O O . THR A 1 204 ? -9.515 -1.728 40.724 1.00 82.31 204 THR A O 1
ATOM 1527 N N . PRO A 1 205 ? -7.879 -2.632 41.953 1.00 76.75 205 PRO A N 1
ATOM 1528 C CA . PRO A 1 205 ? -8.134 -1.760 43.105 1.00 76.75 205 PRO A CA 1
ATOM 1529 C C . PRO A 1 205 ? -7.925 -0.265 42.811 1.00 76.75 205 PRO A C 1
ATOM 1531 O O . PRO A 1 205 ? -8.485 0.579 43.506 1.00 76.75 205 PRO A O 1
ATOM 1534 N N . SER A 1 206 ? -7.118 0.057 41.798 1.00 75.12 206 SER A N 1
ATOM 1535 C CA . SER A 1 206 ? -6.805 1.414 41.336 1.00 75.12 206 SER A CA 1
ATOM 1536 C C . SER A 1 206 ? -7.771 1.946 40.272 1.00 75.12 206 SER A C 1
ATOM 1538 O O . SER A 1 206 ? -7.718 3.132 39.958 1.00 75.12 206 SER A O 1
ATOM 1540 N N . GLY A 1 207 ? -8.661 1.110 39.734 1.00 77.69 207 GLY A N 1
ATOM 1541 C CA . GLY A 1 207 ? -9.613 1.496 38.697 1.00 77.69 207 GLY A CA 1
ATOM 1542 C C . GLY A 1 207 ? -9.846 0.388 37.677 1.00 77.69 207 GLY A C 1
ATOM 1543 O O . GLY A 1 207 ? -9.443 -0.754 37.866 1.00 77.69 207 GLY A O 1
ATOM 1544 N N . VAL A 1 208 ? -10.525 0.716 36.584 1.00 85.69 208 VAL A N 1
ATOM 1545 C CA . VAL A 1 208 ? -10.729 -0.227 35.481 1.00 85.69 208 VAL A CA 1
ATOM 1546 C C . VAL A 1 208 ? -9.625 -0.016 34.452 1.00 85.69 208 VAL A C 1
ATOM 1548 O O . VAL A 1 208 ? -9.476 1.081 33.924 1.00 85.69 208 VAL A O 1
ATOM 1551 N N . GLU A 1 209 ? -8.867 -1.065 34.164 1.00 89.81 209 GLU A N 1
ATOM 1552 C CA . GLU A 1 209 ? -7.854 -1.095 33.110 1.00 89.81 209 GLU A CA 1
ATOM 1553 C C . GLU A 1 209 ? -8.380 -1.881 31.908 1.00 89.81 209 GLU A C 1
ATOM 1555 O O . GLU A 1 209 ? -9.203 -2.788 32.050 1.00 89.81 209 GLU A O 1
ATOM 1560 N N . TRP A 1 210 ? -7.911 -1.557 30.706 1.00 93.00 210 TRP A N 1
ATOM 1561 C CA . TRP A 1 210 ? -8.283 -2.282 29.495 1.00 93.00 210 TRP A CA 1
ATOM 1562 C C . TRP A 1 210 ? -7.100 -2.433 28.539 1.00 93.00 210 TRP A C 1
ATOM 1564 O O . TRP A 1 210 ? -6.159 -1.641 28.556 1.00 93.00 210 TRP A O 1
ATOM 1574 N N . VAL A 1 211 ? -7.140 -3.489 27.727 1.00 91.75 211 VAL A N 1
ATOM 1575 C CA . VAL A 1 211 ? -6.074 -3.866 26.793 1.00 91.75 211 VAL A CA 1
ATOM 1576 C C . VAL A 1 211 ? -6.697 -4.302 25.468 1.00 91.75 211 VAL A C 1
ATOM 1578 O O . VAL A 1 211 ? -7.653 -5.076 25.460 1.00 91.75 211 VAL A O 1
ATOM 1581 N N . LEU A 1 212 ? -6.143 -3.820 24.354 1.00 90.88 212 LEU A N 1
ATOM 1582 C CA . LEU A 1 212 ? -6.420 -4.354 23.018 1.00 90.88 212 LEU A CA 1
ATOM 1583 C C . LEU A 1 212 ? -5.590 -5.620 22.817 1.00 90.88 212 LEU A C 1
ATOM 1585 O O . LEU A 1 212 ? -4.382 -5.600 23.052 1.00 90.88 212 LEU A O 1
ATOM 1589 N N . ARG A 1 213 ? -6.247 -6.713 22.439 1.00 82.44 213 ARG A N 1
ATOM 1590 C CA . ARG A 1 213 ? -5.591 -7.942 21.999 1.00 82.44 213 ARG A CA 1
ATOM 1591 C C . ARG A 1 213 ? -5.330 -7.845 20.498 1.00 82.44 213 ARG A C 1
ATOM 1593 O O . ARG A 1 213 ? -6.244 -7.475 19.763 1.00 82.44 213 ARG A O 1
ATOM 1600 N N . ASP A 1 214 ? -4.100 -8.169 20.109 1.00 59.69 214 ASP A N 1
ATOM 1601 C CA . ASP A 1 214 ? -3.676 -8.318 18.712 1.00 59.69 214 ASP A CA 1
ATOM 1602 C C . ASP A 1 214 ? -4.334 -9.538 18.045 1.00 59.69 214 ASP A C 1
ATOM 1604 O O . ASP A 1 214 ? -4.547 -10.561 18.748 1.00 59.69 214 ASP A O 1
#

Mean predicted aligned error: 16.18 Å

Secondary structure (DSSP, 8-state):
-GGGGS-TT--EEEE-TTEEEEEETTTTEEEEEESSEEEEEETTEEEEEETT-EEETHHHH-TT---------------------SSHHHHHHHHHHHHHHHHHTT-HHHHHHHHHHHHHHHHHHHHH-S--HHHHHHHHHHHHHHHHHHHHHTTTSS-HHHHHHHHHHHHHHHHHHHHHTT-HHHHHHHHHHHHHTTEEEEEETTEEEEEE--

Foldseek 3Di:
DCQVVDDQQDWDWDADPQWDWDQDVVVQKIAIAGQAWTWIGHPVDIDTHGHGDMDGNVCVNCVVDPDPPCPPDDDDDDDPDPVPHSALQSLLVVLLVQLVVCVVVVNLVSNVVSLVSLVVRLVVVVVVDPDDPSSVVSVVSSVVSVVVSCVSCVVVPPDVCVVCVVVVVVLVVVLVVCVVVVVVVVNVVSQVVCVVQQKHWDQDPVGIDIDGDD

Sequence (214 aa):
MLERELDDSTYVLGIDEHTGIVIDIDADSASVVGKGVVTLRLRDGSTEISSGETFPLDRLRNPKSTATTSRPAAAPTPVVEQVADSNLRQATERLAADFDAALSDGNADAAARAVLELEDAITSWSADTLQGTDGEFARATLRSMITRLAGAASSGLTDPREVVGPYMDVLLSLRAQVRADKRFDLSDVIRDRLSAIGVEVRDTPSGVEWVLRD

Radius of gyration: 31.95 Å; Cα contacts (8 Å, |Δi|>4): 217; chains: 1; bounding box: 56×37×95 Å

Solvent-accessible surface area (backbone atoms only — not comparable to full-atom values): 12551 Å² total; per-residue (Å²): 116,78,66,80,77,50,56,98,89,59,67,47,77,46,66,34,74,70,33,48,74,50,74,40,77,91,78,47,28,32,33,31,41,63,40,33,40,40,30,44,37,47,94,90,50,73,48,78,42,52,45,74,45,70,46,56,37,59,50,74,78,36,73,84,58,84,73,81,76,77,68,87,71,76,80,77,75,87,69,81,79,73,81,70,64,50,43,68,55,56,43,41,54,51,35,52,50,53,23,52,50,19,57,75,70,69,34,64,68,56,26,51,49,31,52,51,53,48,50,52,50,52,53,59,49,55,76,78,48,94,81,63,70,54,63,55,51,41,53,53,51,50,54,49,52,54,52,50,50,51,59,65,38,60,75,69,72,51,62,66,60,71,72,48,38,73,60,48,54,53,54,52,52,50,38,50,52,35,44,74,72,65,37,53,71,60,30,49,51,53,52,54,54,36,44,73,75,33,34,47,77,44,85,48,100,91,44,79,46,74,44,81,60,132

Nearest PDB structures (foldseek):
  2w2u-assembly1_A  TM=7.374E-01  e=1.847E+00  Sulfolobus acidocaldarius
  4zey-assembly1_A  TM=6.055E-01  e=8.696E-01  Homo sapiens
  8uc6-assembly1_C  TM=4.111E-01  e=1.465E+00  Homo sapiens
  4a5x-assembly2_B  TM=6.400E-01  e=8.332E+00  Homo sapiens
  1wfd-assembly1_A  TM=5.562E-01  e=8.829E+00  Mus musculus

pLDDT: mean 81.76, std 16.71, range [31.09, 98.19]